Protein AF-A0A920T597-F1 (afdb_monomer_lite)

Structure (mmCIF, N/CA/C/O backbone):
data_AF-A0A920T597-F1
#
_entry.id   AF-A0A920T597-F1
#
loop_
_atom_site.group_PDB
_atom_site.id
_atom_site.type_symbol
_atom_site.label_atom_id
_atom_site.label_alt_id
_atom_site.label_comp_id
_atom_site.label_asym_id
_atom_site.label_entity_id
_atom_site.label_seq_id
_atom_site.pdbx_PDB_ins_code
_atom_site.Cartn_x
_atom_site.Cartn_y
_atom_site.Cartn_z
_atom_site.occupancy
_atom_site.B_iso_or_equiv
_atom_site.auth_seq_id
_atom_site.auth_comp_id
_atom_site.auth_asym_id
_atom_site.auth_atom_id
_atom_site.pdbx_PDB_model_num
ATOM 1 N N . MET A 1 1 ? 10.133 -19.638 2.572 1.00 50.78 1 MET A N 1
ATOM 2 C CA . MET A 1 1 ? 10.657 -19.333 1.226 1.00 50.78 1 MET A CA 1
ATOM 3 C C . MET A 1 1 ? 11.903 -18.471 1.382 1.00 50.78 1 MET A C 1
ATOM 5 O O . MET A 1 1 ? 11.868 -17.536 2.169 1.00 50.78 1 MET A O 1
ATOM 9 N N . GLY A 1 2 ? 13.028 -18.824 0.757 1.00 53.16 2 GLY A N 1
ATOM 10 C CA . GLY A 1 2 ? 14.241 -17.998 0.784 1.00 53.16 2 GLY A CA 1
ATOM 11 C C . GLY A 1 2 ? 14.344 -17.198 -0.509 1.00 53.16 2 GLY A C 1
ATOM 12 O O . GLY A 1 2 ? 14.796 -17.751 -1.504 1.00 53.16 2 GLY A O 1
ATOM 13 N N . LEU A 1 3 ? 13.933 -15.925 -0.517 1.00 62.66 3 LEU A N 1
ATOM 14 C CA . LEU A 1 3 ? 14.010 -15.055 -1.706 1.00 62.66 3 LEU A CA 1
ATOM 15 C C . LEU A 1 3 ? 15.387 -14.369 -1.850 1.00 62.66 3 LEU A C 1
ATOM 17 O O . LEU A 1 3 ? 15.489 -13.231 -2.298 1.00 62.66 3 LEU A O 1
ATOM 21 N N . GLY A 1 4 ? 16.461 -15.060 -1.454 1.00 63.44 4 GLY A N 1
ATOM 22 C CA . GLY A 1 4 ? 17.844 -14.588 -1.580 1.00 63.44 4 GLY A CA 1
ATOM 23 C C . GLY A 1 4 ? 18.494 -14.092 -0.283 1.00 63.44 4 GLY A C 1
ATOM 24 O O . GLY A 1 4 ? 17.898 -14.110 0.794 1.00 63.44 4 GLY A O 1
ATOM 25 N N . LEU A 1 5 ? 19.754 -13.653 -0.408 1.00 62.16 5 LEU A N 1
ATOM 26 C CA . LEU A 1 5 ? 20.675 -13.352 0.704 1.00 62.16 5 LEU A CA 1
ATOM 27 C C . LEU A 1 5 ? 20.199 -12.222 1.634 1.00 62.16 5 LEU A C 1
ATOM 29 O O . LEU A 1 5 ? 20.577 -12.188 2.801 1.00 62.16 5 LEU A O 1
ATOM 33 N N . ALA A 1 6 ? 19.366 -11.311 1.126 1.00 58.62 6 ALA A N 1
ATOM 34 C CA . ALA A 1 6 ? 18.851 -10.162 1.873 1.00 58.62 6 ALA A CA 1
ATOM 35 C C . ALA A 1 6 ? 17.382 -10.312 2.310 1.00 58.62 6 ALA A C 1
ATOM 37 O O . ALA A 1 6 ? 16.900 -9.493 3.086 1.00 58.62 6 ALA A O 1
ATOM 38 N N . TYR A 1 7 ? 16.672 -11.347 1.847 1.00 55.19 7 TYR A N 1
ATOM 39 C CA . TYR A 1 7 ? 15.254 -11.531 2.174 1.00 55.19 7 TYR A CA 1
ATOM 40 C C . TYR A 1 7 ? 15.050 -11.996 3.623 1.00 55.19 7 TYR A C 1
ATOM 42 O O . TYR A 1 7 ? 14.133 -11.556 4.309 1.00 55.19 7 TYR A O 1
ATOM 50 N N . ARG A 1 8 ? 15.947 -12.864 4.105 1.00 56.84 8 ARG A N 1
ATOM 51 C CA . ARG A 1 8 ? 16.072 -13.278 5.509 1.00 56.84 8 ARG A CA 1
ATOM 52 C C . ARG A 1 8 ? 17.547 -13.552 5.791 1.00 56.84 8 ARG A C 1
ATOM 54 O O . ARG A 1 8 ? 17.981 -14.694 5.681 1.00 56.84 8 ARG A O 1
ATOM 61 N N . ASN A 1 9 ? 18.328 -12.508 6.076 1.00 59.41 9 ASN A N 1
ATOM 62 C CA . ASN A 1 9 ? 19.732 -12.686 6.451 1.00 59.41 9 ASN A CA 1
ATOM 63 C C . ASN A 1 9 ? 19.795 -13.366 7.838 1.00 59.41 9 ASN A C 1
ATOM 65 O O . ASN A 1 9 ? 19.377 -12.739 8.811 1.00 59.41 9 ASN A O 1
ATOM 69 N N . PRO A 1 10 ? 20.308 -14.605 7.963 1.00 60.78 10 PRO A N 1
ATOM 70 C CA . PRO A 1 10 ? 20.372 -15.312 9.244 1.00 60.78 10 PRO A CA 1
ATOM 71 C C . PRO A 1 10 ? 21.262 -14.613 10.280 1.00 60.78 10 PRO A C 1
ATOM 73 O O . PRO A 1 10 ? 21.023 -14.745 11.476 1.00 60.78 10 PRO A O 1
ATOM 76 N N . GLU A 1 11 ? 22.261 -13.843 9.836 1.00 65.25 11 GLU A N 1
ATOM 77 C CA . GLU A 1 11 ? 23.126 -13.036 10.711 1.00 65.25 11 GLU A CA 1
ATOM 78 C C . GLU A 1 11 ? 22.380 -11.837 11.315 1.00 65.25 11 GLU A C 1
ATOM 80 O O . GLU A 1 11 ? 22.749 -11.344 12.376 1.00 65.25 11 GLU A O 1
ATOM 85 N N . HIS A 1 12 ? 21.310 -11.396 10.648 1.00 59.41 12 HIS A N 1
ATOM 86 C CA . HIS A 1 12 ? 20.357 -10.400 11.133 1.00 59.41 12 HIS A CA 1
ATOM 87 C C . HIS A 1 12 ? 19.022 -11.065 11.475 1.00 59.41 12 HIS A C 1
ATOM 89 O O . HIS A 1 12 ? 17.958 -10.486 11.235 1.00 59.41 12 HIS A O 1
ATOM 95 N N . ALA A 1 13 ? 19.050 -12.303 11.986 1.00 56.50 13 ALA A N 1
ATOM 96 C CA . ALA A 1 13 ? 17.836 -12.898 12.513 1.00 56.50 13 ALA A CA 1
ATOM 97 C C . ALA A 1 13 ? 17.250 -11.918 13.545 1.00 56.50 13 ALA A C 1
ATOM 99 O O . ALA A 1 13 ? 17.997 -11.410 14.385 1.00 56.50 13 ALA A O 1
ATOM 100 N N . PRO A 1 14 ? 15.945 -11.606 13.482 1.00 56.78 14 PRO A N 1
ATOM 101 C CA . PRO A 1 14 ? 15.300 -10.807 14.504 1.00 56.78 14 PRO A CA 1
ATOM 102 C C . PRO A 1 14 ? 15.209 -11.675 15.758 1.00 56.78 14 PRO A C 1
ATOM 104 O O . PRO A 1 14 ? 14.167 -12.226 16.094 1.00 56.78 14 PRO A O 1
ATOM 107 N N . PHE A 1 15 ? 16.325 -11.855 16.456 1.00 56.09 15 PHE A N 1
ATOM 108 C CA . PHE A 1 15 ? 16.280 -12.173 17.866 1.00 56.09 15 PHE A CA 1
ATOM 109 C C . PHE A 1 15 ? 15.797 -10.891 18.526 1.00 56.09 15 PHE A C 1
ATOM 111 O O . PHE A 1 15 ? 16.578 -10.003 18.854 1.00 56.09 15 PHE A O 1
ATOM 118 N N . THR A 1 16 ? 14.481 -10.770 18.664 1.00 56.78 16 THR A N 1
ATOM 119 C CA . THR A 1 16 ? 13.905 -9.899 19.675 1.00 56.78 16 THR A CA 1
ATOM 120 C C . THR A 1 16 ? 14.032 -10.672 20.987 1.00 56.78 16 THR A C 1
ATOM 122 O O . THR A 1 16 ? 13.241 -11.592 21.216 1.00 56.78 16 THR A O 1
ATOM 125 N N . PRO A 1 17 ? 15.034 -10.405 21.848 1.00 63.16 17 PRO A N 1
ATOM 126 C CA . PRO A 1 17 ? 14.963 -10.904 23.213 1.00 63.16 17 PRO A CA 1
ATOM 127 C C . PRO A 1 17 ? 13.621 -10.442 23.799 1.00 63.16 17 PRO A C 1
ATOM 129 O O . PRO A 1 17 ? 13.327 -9.250 23.793 1.00 63.16 17 PRO A O 1
ATOM 132 N N . GLY A 1 18 ? 12.782 -11.389 24.227 1.00 74.50 18 GLY A N 1
ATOM 133 C CA . GLY A 1 18 ? 11.436 -11.097 24.733 1.00 74.50 18 GLY A CA 1
ATOM 134 C C . GLY A 1 18 ? 10.261 -11.597 23.886 1.00 74.50 18 GLY A C 1
ATOM 135 O O . GLY A 1 18 ? 9.127 -11.264 24.215 1.00 74.50 18 GLY A O 1
ATOM 136 N N . PHE A 1 19 ? 10.476 -12.405 22.840 1.00 83.06 19 PHE A N 1
ATOM 137 C CA . PHE A 1 19 ? 9.360 -13.129 22.222 1.00 83.06 19 PHE A CA 1
ATOM 138 C C . PHE A 1 19 ? 8.751 -14.132 23.214 1.00 83.06 19 PHE A C 1
ATOM 140 O O . PHE A 1 19 ? 9.447 -14.998 23.746 1.00 83.06 19 PHE A O 1
ATOM 147 N N . VAL A 1 20 ? 7.446 -14.013 23.441 1.00 87.69 20 VAL A N 1
ATOM 148 C CA . VAL A 1 20 ? 6.636 -14.970 24.197 1.00 87.69 20 VAL A CA 1
ATOM 149 C C . VAL A 1 20 ? 5.534 -15.444 23.262 1.00 87.69 20 VAL A C 1
ATOM 151 O O . VAL A 1 20 ? 4.820 -14.618 22.692 1.00 87.69 20 VAL A O 1
ATOM 154 N N . GLU A 1 21 ? 5.408 -16.760 23.086 1.00 89.44 21 GLU A N 1
ATOM 155 C CA . GLU A 1 21 ? 4.391 -17.325 22.198 1.00 89.44 21 GLU A CA 1
ATOM 156 C C . GLU A 1 21 ? 2.973 -16.961 22.668 1.00 89.44 21 GLU A C 1
ATOM 158 O O . GLU A 1 21 ? 2.683 -17.011 23.871 1.00 89.44 21 GLU A O 1
ATOM 163 N N . PRO A 1 22 ? 2.062 -16.617 21.739 1.00 90.81 22 PRO A N 1
ATOM 164 C CA . PRO A 1 22 ? 0.669 -16.390 22.083 1.00 90.81 22 PRO A CA 1
ATOM 165 C C . PRO A 1 22 ? 0.037 -17.689 22.594 1.00 90.81 22 PRO A C 1
ATOM 167 O O . PRO A 1 22 ? 0.112 -18.737 21.959 1.00 90.81 22 PRO A O 1
ATOM 170 N N . ASN A 1 23 ? -0.655 -17.612 23.730 1.00 94.12 23 ASN A N 1
ATOM 171 C CA . ASN A 1 23 ? -1.401 -18.744 24.290 1.00 94.12 23 ASN A CA 1
ATOM 172 C C . ASN A 1 23 ? -2.707 -19.047 23.532 1.00 94.12 23 ASN A C 1
ATOM 174 O O . ASN A 1 23 ? -3.299 -20.112 23.714 1.00 94.12 23 ASN A O 1
ATOM 178 N N . LYS A 1 24 ? -3.171 -18.105 22.706 1.00 92.31 24 LYS A N 1
ATOM 179 C CA . LYS A 1 24 ? -4.367 -18.216 21.881 1.00 92.31 24 LYS A CA 1
ATOM 180 C C . LYS A 1 24 ? -4.136 -17.500 20.559 1.00 92.31 24 LYS A C 1
ATOM 182 O O . LYS A 1 24 ? -3.863 -16.304 20.536 1.00 92.31 24 LYS A O 1
ATOM 187 N N . THR A 1 25 ? -4.295 -18.239 19.473 1.00 94.69 25 THR A N 1
ATOM 188 C CA . THR A 1 25 ? -4.281 -17.724 18.104 1.00 94.69 25 THR A CA 1
ATOM 189 C C . THR A 1 25 ? -5.681 -17.823 17.504 1.00 94.69 25 THR A C 1
ATOM 191 O O . THR A 1 25 ? -6.548 -18.533 18.023 1.00 94.69 25 THR A O 1
ATOM 194 N N . PHE A 1 26 ? -5.928 -17.078 16.431 1.00 95.81 26 PHE A N 1
ATOM 195 C CA . PHE A 1 26 ? -7.187 -17.117 15.697 1.00 95.81 26 PHE A CA 1
ATOM 196 C C . PHE A 1 26 ? -6.947 -16.808 14.220 1.00 95.81 26 PHE A C 1
ATOM 198 O O . PHE A 1 26 ? -6.011 -16.093 13.876 1.00 95.81 26 PHE A O 1
ATOM 205 N N . THR A 1 27 ? -7.799 -17.358 13.360 1.00 95.19 27 THR A N 1
ATOM 206 C CA . THR A 1 27 ? -7.827 -17.083 11.912 1.00 95.19 27 THR A CA 1
ATOM 207 C C . THR A 1 27 ? -9.158 -16.485 11.464 1.00 95.19 27 THR A C 1
ATOM 209 O O . THR A 1 27 ? -9.280 -16.055 10.328 1.00 95.19 27 THR A O 1
ATOM 212 N N . GLU A 1 28 ? -10.143 -16.449 12.363 1.00 96.56 28 GLU A N 1
ATOM 213 C CA . GLU A 1 28 ? -11.488 -15.909 12.167 1.00 96.56 28 GLU A CA 1
ATOM 214 C C . GLU A 1 28 ? -11.756 -14.832 13.225 1.00 96.56 28 GLU A C 1
ATOM 216 O O . GLU A 1 28 ? -11.141 -14.893 14.297 1.00 96.56 28 GLU A O 1
ATOM 221 N N . PRO A 1 29 ? -12.672 -13.876 12.980 1.00 97.50 29 PRO A N 1
ATOM 222 C CA . PRO A 1 29 ? -13.007 -12.845 13.954 1.00 97.50 29 PRO A CA 1
ATOM 223 C C . PRO A 1 29 ? -13.310 -13.407 15.350 1.00 97.50 29 PRO A C 1
ATOM 225 O O . PRO A 1 29 ? -14.067 -14.365 15.520 1.00 97.50 29 PRO A O 1
ATOM 228 N N . LEU A 1 30 ? -12.707 -12.789 16.362 1.00 97.50 30 LEU A N 1
ATOM 229 C CA . LEU A 1 30 ? -12.720 -13.231 17.746 1.00 97.50 30 LEU A CA 1
ATOM 230 C C . LEU A 1 30 ? -13.204 -12.103 18.662 1.00 97.50 30 LEU A C 1
ATOM 232 O O . LEU A 1 30 ? -12.531 -11.088 18.828 1.00 97.50 30 LEU A O 1
ATOM 236 N N . ASN A 1 31 ? -14.331 -12.332 19.337 1.00 97.81 31 ASN A N 1
ATOM 237 C CA . ASN A 1 31 ? -14.853 -11.435 20.367 1.00 97.81 31 ASN A CA 1
ATOM 238 C C . ASN A 1 31 ? -14.476 -11.961 21.754 1.00 97.81 31 ASN A C 1
ATOM 240 O O . ASN A 1 31 ? -14.719 -13.128 22.073 1.00 97.81 31 ASN A O 1
ATOM 244 N N . VAL A 1 32 ? -13.881 -11.109 22.584 1.00 96.94 32 VAL A N 1
ATOM 245 C CA . VAL A 1 32 ? -13.436 -11.453 23.941 1.00 96.94 32 VAL A CA 1
ATOM 246 C C . VAL A 1 32 ? -13.680 -10.302 24.904 1.00 96.94 32 VAL A C 1
ATOM 248 O O . VAL A 1 32 ? -13.893 -9.163 24.498 1.00 96.94 32 VAL A O 1
ATOM 251 N N . GLN A 1 33 ? -13.592 -10.612 26.193 1.00 97.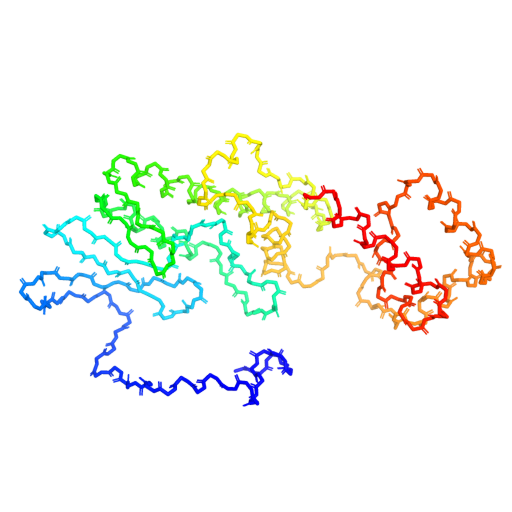38 33 GLN A N 1
ATOM 252 C CA . GLN A 1 33 ? -13.503 -9.609 27.239 1.00 97.38 33 GLN A CA 1
ATOM 253 C C . GLN A 1 33 ? -12.057 -9.527 27.735 1.00 97.38 33 GLN A C 1
ATOM 255 O O . GLN A 1 33 ? -11.485 -10.538 28.148 1.00 97.38 33 GLN A O 1
ATOM 260 N N . ILE A 1 34 ? -11.460 -8.337 27.696 1.00 95.00 34 ILE A N 1
ATOM 261 C CA . ILE A 1 34 ? -10.099 -8.085 28.187 1.00 95.00 34 ILE A CA 1
ATOM 262 C C . ILE A 1 34 ? -10.180 -6.969 29.219 1.00 95.00 34 ILE A C 1
ATOM 264 O O . ILE A 1 34 ? -10.638 -5.873 28.916 1.00 95.00 34 ILE A O 1
ATOM 268 N N . ALA A 1 35 ? -9.760 -7.258 30.454 1.00 95.00 35 ALA A N 1
ATOM 269 C CA . ALA A 1 35 ? -9.793 -6.301 31.565 1.00 95.00 35 ALA A CA 1
ATOM 270 C C . ALA A 1 35 ? -11.168 -5.614 31.768 1.00 95.00 35 ALA A C 1
ATOM 272 O O . ALA A 1 35 ? -11.237 -4.452 32.155 1.00 95.00 35 ALA A O 1
ATOM 273 N N . GLY A 1 36 ? -12.266 -6.335 31.503 1.00 96.69 36 GLY A N 1
ATOM 274 C CA . GLY A 1 36 ? -13.640 -5.830 31.628 1.00 96.69 36 GLY A CA 1
ATOM 275 C C . GLY A 1 36 ? -14.190 -5.112 30.390 1.00 96.69 36 GLY A C 1
ATOM 276 O O . GLY A 1 36 ? -15.385 -4.840 30.354 1.00 96.69 36 GLY A O 1
ATOM 277 N N . LEU A 1 37 ? -13.367 -4.863 29.368 1.00 97.50 37 LEU A N 1
ATOM 278 C CA . LEU A 1 37 ? -13.785 -4.254 28.104 1.00 97.50 37 LEU A CA 1
ATOM 279 C C . LEU A 1 37 ? -14.179 -5.320 27.086 1.00 97.50 37 LEU A C 1
ATOM 281 O O . LEU A 1 37 ? -13.502 -6.345 26.971 1.00 97.50 37 LEU A O 1
ATOM 285 N N . GLN A 1 38 ? -15.229 -5.052 26.313 1.00 98.19 38 GLN A N 1
ATOM 286 C CA . GLN A 1 38 ? -15.533 -5.826 25.114 1.00 98.19 38 GLN A CA 1
ATOM 287 C C . GLN A 1 38 ? -14.509 -5.493 24.026 1.00 98.19 38 GLN A C 1
ATOM 289 O O . GLN A 1 38 ? -14.259 -4.323 23.743 1.00 98.19 38 GLN A O 1
ATOM 294 N N . VAL A 1 39 ? -13.905 -6.521 23.428 1.00 98.50 39 VAL A N 1
ATOM 295 C CA . VAL A 1 39 ? -12.881 -6.373 22.388 1.00 98.50 39 VAL A CA 1
ATOM 296 C C . VAL A 1 39 ? -13.201 -7.296 21.223 1.00 98.50 39 VAL A C 1
ATOM 298 O O . VAL A 1 39 ? -13.333 -8.509 21.403 1.00 98.50 39 VAL A O 1
ATOM 301 N N . HIS A 1 40 ? -13.320 -6.728 20.025 1.00 98.44 40 HIS A N 1
ATOM 302 C CA . HIS A 1 40 ? -13.505 -7.474 18.783 1.00 98.44 40 HIS A CA 1
ATOM 303 C C . HIS A 1 40 ? -12.187 -7.458 18.009 1.00 98.44 40 HIS A C 1
ATOM 305 O O . HIS A 1 40 ? -11.687 -6.396 17.645 1.00 98.44 40 HIS A O 1
ATOM 311 N N . MET A 1 41 ? -11.605 -8.627 17.767 1.00 98.19 41 MET A N 1
ATOM 312 C CA . MET A 1 41 ? -10.369 -8.779 17.005 1.00 98.19 41 MET A CA 1
ATOM 313 C C . MET A 1 41 ? -10.674 -9.435 15.665 1.00 98.19 41 MET A C 1
ATOM 315 O O . MET A 1 41 ? -11.276 -10.503 15.633 1.00 98.19 41 MET A O 1
ATOM 319 N N . SER A 1 42 ? -10.269 -8.813 14.562 1.00 97.94 42 SER A N 1
ATOM 320 C CA . SER A 1 42 ? -10.505 -9.337 13.210 1.00 97.94 42 SER A CA 1
ATOM 321 C C . SER A 1 42 ? -9.190 -9.450 12.442 1.00 97.94 42 SER A C 1
ATOM 323 O O . SER A 1 42 ? -8.393 -8.513 12.518 1.00 97.94 42 SER A O 1
ATOM 325 N N . PRO A 1 43 ? -8.950 -10.549 11.700 1.00 97.12 43 PRO A N 1
ATOM 326 C CA . PRO A 1 43 ? -7.833 -10.625 10.765 1.00 97.12 43 PRO A CA 1
ATOM 327 C C . PRO A 1 43 ? -7.850 -9.436 9.800 1.00 97.12 43 PRO A C 1
ATOM 329 O O . PRO A 1 43 ? -8.887 -9.112 9.222 1.00 97.12 43 PRO A O 1
ATOM 332 N N . ALA A 1 44 ? -6.707 -8.779 9.649 1.00 95.94 44 ALA A N 1
ATOM 333 C CA . ALA A 1 44 ? -6.548 -7.587 8.829 1.00 95.94 44 ALA A CA 1
ATOM 334 C C . ALA A 1 44 ? -5.139 -7.559 8.212 1.00 95.94 44 ALA A C 1
ATOM 336 O O . ALA A 1 44 ? -4.293 -6.781 8.664 1.00 95.94 44 ALA A O 1
ATOM 337 N N . PRO A 1 45 ? -4.865 -8.413 7.206 1.00 92.56 45 PRO A N 1
ATOM 338 C CA . PRO A 1 45 ? -3.557 -8.463 6.562 1.00 92.56 45 PRO A CA 1
ATOM 339 C C . PRO A 1 45 ? -3.129 -7.086 6.039 1.00 92.56 45 PRO A C 1
ATOM 341 O O . PRO A 1 45 ? -3.898 -6.405 5.354 1.00 92.56 45 PRO A O 1
ATOM 344 N N . SER A 1 46 ? -1.902 -6.679 6.364 1.00 88.56 46 SER A N 1
ATOM 345 C CA . SER A 1 46 ? -1.350 -5.372 5.991 1.00 88.56 46 SER A CA 1
ATOM 346 C C . SER A 1 46 ? 0.116 -5.475 5.553 1.00 88.56 46 SER A C 1
ATOM 348 O O . SER A 1 46 ? 0.419 -6.034 4.493 1.00 88.56 46 SER A O 1
ATOM 350 N N . ASP A 1 47 ? 1.045 -4.955 6.359 1.00 83.06 47 ASP A N 1
ATOM 351 C CA . ASP A 1 47 ? 2.479 -5.128 6.186 1.00 83.06 47 ASP A CA 1
ATOM 352 C C . ASP A 1 47 ? 2.934 -6.584 6.487 1.00 83.06 47 ASP A C 1
ATOM 354 O O . ASP A 1 47 ? 4.008 -6.997 6.040 1.00 83.06 47 ASP A O 1
ATOM 358 N N . ALA A 1 48 ? 2.076 -7.360 7.158 1.00 85.56 48 ALA A N 1
ATOM 359 C CA . ALA A 1 48 ? 2.195 -8.785 7.441 1.00 85.56 48 ALA A CA 1
ATOM 360 C C . ALA A 1 48 ? 0.835 -9.500 7.302 1.00 85.56 48 ALA A C 1
ATOM 362 O O . ALA A 1 48 ? -0.223 -8.888 7.485 1.00 85.56 48 ALA A O 1
ATOM 363 N N . ASP A 1 49 ? 0.871 -10.803 7.007 1.00 88.06 49 ASP A N 1
ATOM 364 C CA . ASP A 1 49 ? -0.325 -11.628 6.766 1.00 88.06 49 ASP A CA 1
ATOM 365 C C . ASP A 1 49 ? -1.126 -11.929 8.045 1.00 88.06 49 ASP A C 1
ATOM 367 O O . ASP A 1 49 ? -2.307 -12.263 7.978 1.00 88.06 49 ASP A O 1
ATOM 371 N N . ASP A 1 50 ? -0.491 -11.801 9.210 1.00 90.88 50 ASP A N 1
ATOM 372 C CA . ASP A 1 50 ? -1.042 -12.073 10.540 1.00 90.88 50 ASP A CA 1
ATOM 373 C C . ASP A 1 50 ? -1.395 -10.797 11.327 1.00 90.88 50 ASP A C 1
ATOM 375 O O . ASP A 1 50 ? -1.650 -10.848 12.533 1.00 90.88 50 ASP A O 1
ATOM 379 N N . SER A 1 51 ? -1.455 -9.648 10.646 1.00 93.75 51 SER A N 1
ATOM 380 C CA . SER A 1 51 ? -1.959 -8.401 11.227 1.00 93.75 51 SER A CA 1
ATOM 381 C C . SER A 1 51 ? -3.455 -8.480 11.548 1.00 93.75 51 SER A C 1
ATOM 383 O O . SER A 1 51 ? -4.221 -9.204 10.907 1.00 93.75 51 SER A O 1
ATOM 385 N N . ILE A 1 52 ? -3.884 -7.713 12.556 1.00 96.88 52 ILE A N 1
ATOM 386 C CA . ILE A 1 52 ? -5.264 -7.698 13.055 1.00 96.88 52 ILE A CA 1
ATOM 387 C C . ILE A 1 52 ? -5.757 -6.269 13.310 1.00 96.88 52 ILE A C 1
ATOM 389 O O . ILE A 1 52 ? -4.983 -5.374 13.657 1.00 96.88 52 ILE A O 1
ATOM 393 N N . THR A 1 53 ? -7.067 -6.071 13.192 1.00 98.12 53 THR A N 1
ATOM 394 C CA . THR A 1 53 ? -7.783 -4.904 13.721 1.00 98.12 53 THR A CA 1
ATOM 395 C C . THR A 1 53 ? -8.327 -5.249 15.102 1.00 98.12 53 THR A C 1
ATOM 397 O O . THR A 1 53 ? -8.945 -6.301 15.271 1.00 98.12 53 THR A O 1
ATOM 400 N N . ILE A 1 54 ? -8.132 -4.362 16.080 1.00 98.38 54 ILE A N 1
ATOM 401 C CA . ILE A 1 54 ? -8.644 -4.506 17.448 1.00 98.38 54 ILE A CA 1
ATOM 402 C C . ILE A 1 54 ? -9.631 -3.371 17.718 1.00 98.38 54 ILE A C 1
ATOM 404 O O . ILE A 1 54 ? -9.254 -2.201 17.743 1.00 98.38 54 ILE A O 1
ATOM 408 N N . TRP A 1 55 ? -10.894 -3.716 17.929 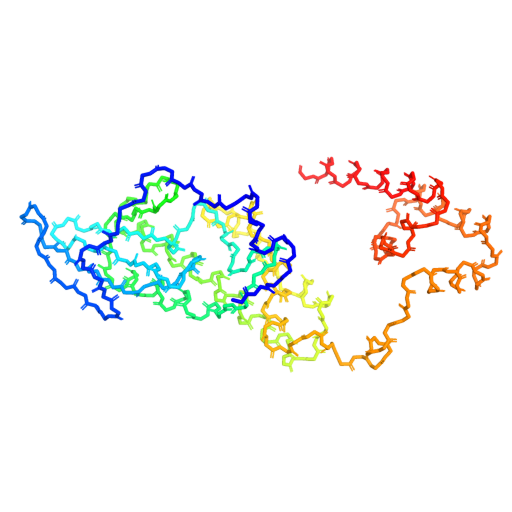1.00 98.69 55 TRP A N 1
ATOM 409 C CA . TRP A 1 55 ? -11.989 -2.772 18.110 1.00 98.69 55 TRP A CA 1
ATOM 410 C C . TRP A 1 55 ? -12.548 -2.819 19.531 1.00 98.69 55 TRP A C 1
ATOM 412 O O . TRP A 1 55 ? -12.905 -3.888 20.030 1.00 98.69 55 TRP A O 1
ATOM 422 N N . PHE A 1 56 ? -12.648 -1.648 20.158 1.00 98.56 56 PHE A N 1
ATOM 423 C CA . PHE A 1 56 ? -13.232 -1.437 21.480 1.00 98.56 56 PHE A CA 1
ATOM 424 C C . PHE A 1 56 ? -14.542 -0.646 21.323 1.00 98.56 56 PHE A C 1
ATOM 426 O O . PHE A 1 56 ? -14.508 0.587 21.375 1.00 98.56 56 PHE A O 1
ATOM 433 N N . PRO A 1 57 ? -15.695 -1.317 21.120 1.00 98.12 57 PRO A N 1
ATOM 434 C CA . PRO A 1 57 ? -16.966 -0.654 20.819 1.00 98.12 57 PRO A CA 1
ATOM 435 C C . PRO A 1 57 ? -17.393 0.348 21.892 1.00 98.12 57 PRO A C 1
ATOM 437 O O . PRO A 1 57 ? -17.800 1.455 21.556 1.00 98.12 57 PRO A O 1
ATOM 440 N N . ASP A 1 58 ? -17.233 0.000 23.172 1.00 97.50 58 ASP A N 1
ATOM 441 C CA . ASP A 1 58 ? -17.639 0.859 24.295 1.00 97.50 58 ASP A CA 1
ATOM 442 C C . ASP A 1 58 ? -16.814 2.155 24.390 1.00 97.50 58 ASP A C 1
ATOM 444 O O . ASP A 1 58 ? -17.229 3.108 25.046 1.00 97.50 58 ASP A O 1
ATOM 448 N N . LEU A 1 59 ? -15.637 2.184 23.757 1.00 97.69 59 LEU A N 1
ATOM 449 C CA . LEU A 1 59 ? -14.728 3.331 23.749 1.00 97.69 59 LEU A CA 1
ATOM 450 C C . LEU A 1 59 ? -14.718 4.074 22.408 1.00 97.69 59 LEU A C 1
ATOM 452 O O . LEU A 1 59 ? -14.101 5.130 22.319 1.00 97.69 59 LEU A O 1
ATOM 456 N N . GLY A 1 60 ? -15.311 3.508 21.354 1.00 98.12 60 GLY A N 1
ATOM 457 C CA . GLY A 1 60 ? -15.167 4.037 19.999 1.00 98.12 60 GLY A CA 1
ATOM 458 C C . GLY A 1 60 ? -13.725 3.986 19.464 1.00 98.12 60 GLY A C 1
ATOM 459 O O . GLY A 1 60 ? -13.374 4.782 18.593 1.00 98.12 60 GLY A O 1
ATOM 460 N N . VAL A 1 61 ? -12.871 3.091 19.986 1.00 98.50 61 VAL A N 1
ATOM 461 C CA . VAL A 1 61 ? -11.426 3.037 19.673 1.00 98.50 61 VAL A CA 1
ATOM 462 C C . VAL A 1 61 ? -11.090 1.854 18.766 1.00 98.50 61 VAL A C 1
ATOM 464 O O . VAL A 1 61 ? -11.344 0.701 19.116 1.00 98.50 61 VAL A O 1
ATOM 467 N N . CYS A 1 62 ? -10.422 2.128 17.645 1.00 98.50 62 CYS A N 1
ATOM 468 C CA . CYS A 1 62 ? -9.881 1.129 16.724 1.00 98.50 62 CYS A CA 1
ATOM 469 C C . CYS A 1 62 ? -8.345 1.152 16.721 1.00 98.50 62 CYS A C 1
ATOM 471 O O . CYS A 1 62 ? -7.742 2.142 16.310 1.00 98.50 62 CYS A O 1
ATOM 473 N N . VAL A 1 63 ? -7.699 0.050 17.109 1.00 98.25 63 VAL A N 1
ATOM 474 C CA . VAL A 1 63 ? -6.244 -0.146 16.996 1.00 98.25 63 VAL A CA 1
ATOM 475 C C . VAL A 1 63 ? -5.934 -0.978 15.750 1.00 98.25 63 VAL A C 1
ATOM 477 O O . VAL A 1 63 ? -6.587 -1.994 15.508 1.00 98.25 63 VAL A O 1
ATOM 480 N N . ASN A 1 64 ? -4.966 -0.552 14.934 1.00 96.56 64 ASN A N 1
ATOM 481 C CA . ASN A 1 64 ? -4.682 -1.192 13.646 1.00 96.56 64 ASN A CA 1
ATOM 482 C C . ASN A 1 64 ? -3.241 -0.967 13.148 1.00 96.56 64 ASN A C 1
ATOM 484 O O . ASN A 1 64 ? -2.528 -0.099 13.644 1.00 96.56 64 ASN A O 1
ATOM 488 N N . ASN A 1 65 ? -2.862 -1.716 12.110 1.00 94.06 65 ASN A N 1
ATOM 489 C CA . ASN A 1 65 ? -1.608 -1.556 11.360 1.00 94.06 65 ASN A CA 1
ATOM 490 C C . ASN A 1 65 ? -1.850 -1.309 9.850 1.00 94.06 65 ASN A C 1
ATOM 492 O O . ASN A 1 65 ? -1.001 -1.606 9.009 1.00 94.06 65 ASN A O 1
ATOM 496 N N . LEU A 1 66 ? -3.049 -0.837 9.492 1.00 93.88 66 LEU A N 1
ATOM 497 C CA . LEU A 1 66 ? -3.491 -0.585 8.114 1.00 93.88 66 LEU A CA 1
ATOM 498 C C . LEU A 1 66 ? -3.283 0.883 7.714 1.00 93.88 66 LEU A C 1
ATOM 500 O O . LEU A 1 66 ? -2.830 1.176 6.607 1.00 93.88 66 LEU A O 1
ATOM 504 N N . ILE A 1 67 ? -3.600 1.801 8.629 1.00 92.94 67 ILE A N 1
ATOM 505 C CA . ILE A 1 67 ? -3.503 3.250 8.445 1.00 92.94 67 ILE A CA 1
ATOM 506 C C . ILE A 1 67 ? -2.184 3.733 9.041 1.00 92.94 67 ILE A C 1
ATOM 508 O O . ILE A 1 67 ? -1.982 3.689 10.254 1.00 92.94 67 ILE A O 1
ATOM 512 N N . TRP A 1 68 ? -1.278 4.179 8.174 1.00 89.75 68 TRP A N 1
ATOM 513 C CA . TRP A 1 68 ? 0.060 4.630 8.550 1.00 89.75 68 TRP A CA 1
ATOM 514 C C . TRP A 1 68 ? 0.152 6.159 8.541 1.00 89.75 68 TRP A C 1
ATOM 516 O O . TRP A 1 68 ? -0.564 6.812 7.784 1.00 89.75 68 TRP A O 1
ATOM 526 N N . PRO A 1 69 ? 1.084 6.762 9.306 1.00 87.38 69 PRO A N 1
ATOM 527 C CA . PRO A 1 69 ? 1.257 8.216 9.376 1.00 87.38 69 PRO A CA 1
ATOM 528 C C . PRO A 1 69 ? 1.880 8.842 8.113 1.00 87.38 69 PRO A C 1
ATOM 530 O O . PRO A 1 69 ? 2.390 9.958 8.166 1.00 87.38 69 PRO A O 1
ATOM 533 N N . VAL A 1 70 ? 1.895 8.103 7.006 1.00 84.31 70 VAL A N 1
ATOM 534 C CA . VAL A 1 70 ? 2.472 8.412 5.694 1.00 84.31 70 VAL A CA 1
ATOM 535 C C . VAL A 1 70 ? 1.811 7.499 4.664 1.00 84.31 70 VAL A C 1
ATOM 537 O O . VAL A 1 70 ? 1.294 6.444 5.036 1.00 84.31 70 VAL A O 1
ATOM 540 N N . LEU A 1 71 ? 1.901 7.833 3.371 1.00 83.06 71 LEU A N 1
ATOM 541 C CA . LEU A 1 71 ? 1.476 6.900 2.329 1.00 83.06 71 LEU A CA 1
ATOM 542 C C . LEU A 1 71 ? 2.326 5.622 2.419 1.00 83.06 71 LEU A C 1
ATOM 544 O O . LEU A 1 71 ? 3.522 5.637 2.110 1.00 83.06 71 LEU A O 1
ATOM 548 N N . PHE A 1 72 ? 1.718 4.533 2.887 1.00 81.19 72 PHE A N 1
ATOM 549 C CA . PHE A 1 72 ? 2.389 3.253 3.081 1.00 81.19 72 PHE A CA 1
ATOM 550 C C . PHE A 1 72 ? 2.804 2.645 1.743 1.00 81.19 72 PHE A C 1
ATOM 552 O O . PHE A 1 72 ? 2.073 2.724 0.763 1.00 81.19 72 PHE A O 1
ATOM 559 N N . ASN A 1 73 ? 3.968 1.997 1.704 1.00 78.75 73 ASN A N 1
ATOM 560 C CA . ASN A 1 73 ? 4.327 1.145 0.581 1.00 78.75 73 ASN A CA 1
ATOM 561 C C . ASN A 1 73 ? 3.520 -0.147 0.682 1.00 78.75 73 ASN A C 1
ATOM 563 O O . ASN A 1 73 ? 3.924 -1.043 1.419 1.00 78.75 73 ASN A O 1
ATOM 567 N N . VAL A 1 74 ? 2.452 -0.289 -0.111 1.00 74.25 74 VAL A N 1
ATOM 568 C CA . VAL A 1 74 ? 1.723 -1.572 -0.207 1.00 74.25 74 VAL A CA 1
ATOM 569 C C . VAL A 1 74 ? 2.692 -2.731 -0.539 1.00 74.25 74 VAL A C 1
ATOM 571 O O . VAL A 1 74 ? 2.486 -3.861 -0.103 1.00 74.25 74 VAL A O 1
ATOM 574 N N . PHE A 1 75 ? 3.807 -2.409 -1.219 1.00 75.94 75 PHE A N 1
ATOM 575 C CA . PHE A 1 75 ? 4.976 -3.266 -1.455 1.00 75.94 75 PHE A CA 1
ATOM 576 C C . PHE A 1 75 ? 6.274 -2.556 -1.107 1.00 75.94 75 PHE A C 1
ATOM 578 O O . PHE A 1 75 ? 6.626 -1.561 -1.746 1.00 75.94 75 PHE A O 1
ATOM 585 N N . ALA A 1 76 ? 7.040 -3.090 -0.158 1.00 75.31 76 ALA A N 1
ATOM 586 C CA . ALA A 1 76 ? 8.333 -2.512 0.168 1.00 75.31 76 ALA A CA 1
ATOM 587 C C . ALA A 1 76 ? 9.340 -2.702 -0.984 1.00 75.31 76 ALA A C 1
ATOM 589 O O . ALA A 1 76 ? 9.593 -3.814 -1.450 1.00 75.31 76 ALA A O 1
ATOM 590 N N . ILE A 1 77 ? 10.007 -1.615 -1.387 1.00 78.44 77 ILE A N 1
ATOM 591 C CA . ILE A 1 77 ? 11.023 -1.615 -2.460 1.00 78.44 77 ILE A CA 1
ATOM 592 C C . ILE A 1 77 ? 12.239 -2.510 -2.179 1.00 78.44 77 ILE A C 1
ATOM 594 O O . ILE A 1 77 ? 13.010 -2.806 -3.088 1.00 78.44 77 ILE A O 1
ATOM 598 N N . ARG A 1 78 ? 12.415 -2.947 -0.926 1.00 78.12 78 ARG A N 1
ATOM 599 C CA . ARG A 1 78 ? 13.483 -3.869 -0.513 1.00 78.12 78 ARG A CA 1
ATOM 600 C C . ARG A 1 78 ? 13.331 -5.284 -1.088 1.00 78.12 78 ARG A C 1
ATOM 602 O O . ARG A 1 78 ? 14.268 -6.067 -0.976 1.00 78.12 78 ARG A O 1
ATOM 609 N N . GLY A 1 79 ? 12.188 -5.589 -1.704 1.00 75.12 79 GLY A N 1
ATOM 610 C CA . GLY A 1 79 ? 11.879 -6.891 -2.285 1.00 75.12 79 GLY A CA 1
ATOM 611 C C . GLY A 1 79 ? 11.155 -7.788 -1.287 1.00 75.12 79 GLY A C 1
ATOM 612 O O . GLY A 1 79 ? 11.731 -8.227 -0.294 1.00 75.12 79 GLY A O 1
ATOM 613 N N . GLU A 1 80 ? 9.886 -8.059 -1.571 1.00 76.25 80 GLU A N 1
ATOM 614 C CA . GLU A 1 80 ? 8.998 -8.913 -0.782 1.00 76.25 80 GLU A CA 1
ATOM 615 C C . GLU A 1 80 ? 8.076 -9.705 -1.715 1.00 76.25 80 GLU A C 1
ATOM 617 O O . GLU A 1 80 ? 8.082 -9.493 -2.931 1.00 76.25 80 GLU A O 1
ATOM 622 N N . GLU A 1 81 ? 7.302 -10.635 -1.157 1.00 81.38 81 GLU A N 1
ATOM 623 C CA . GLU A 1 81 ? 6.237 -11.285 -1.920 1.00 81.38 81 GLU A CA 1
ATOM 624 C C . GLU A 1 81 ? 5.190 -10.240 -2.340 1.00 81.38 81 GLU A C 1
ATOM 626 O O . GLU A 1 81 ? 4.924 -9.273 -1.620 1.00 81.38 81 GLU A O 1
ATOM 631 N N . TYR A 1 82 ? 4.622 -10.416 -3.536 1.00 85.38 82 TYR A N 1
ATOM 632 C CA . TYR A 1 82 ? 3.528 -9.564 -3.984 1.00 85.38 82 TYR A CA 1
ATOM 633 C C . TYR A 1 82 ? 2.309 -9.798 -3.091 1.00 85.38 82 TYR A C 1
ATOM 635 O O . TYR A 1 82 ? 1.913 -10.930 -2.833 1.00 85.38 82 TYR A O 1
ATOM 643 N N . ARG A 1 83 ? 1.691 -8.706 -2.672 1.00 86.31 83 ARG A N 1
ATOM 644 C CA . ARG A 1 83 ? 0.419 -8.650 -1.954 1.00 86.31 83 ARG A CA 1
ATOM 645 C C . ARG A 1 83 ? -0.565 -7.955 -2.873 1.00 86.31 83 ARG A C 1
ATOM 647 O O . ARG A 1 83 ? -0.206 -7.245 -3.803 1.00 86.31 83 ARG A O 1
ATOM 654 N N . ASP A 1 84 ? -1.836 -8.150 -2.637 1.00 90.50 84 ASP A N 1
ATOM 655 C CA . ASP A 1 84 ? -2.843 -7.486 -3.443 1.00 90.50 84 ASP A CA 1
ATOM 656 C C . ASP A 1 84 ? -3.324 -6.233 -2.699 1.00 90.50 84 ASP A C 1
ATOM 658 O O . ASP A 1 84 ? -3.849 -6.377 -1.592 1.00 90.50 84 ASP A O 1
ATOM 662 N N . PRO A 1 85 ? -3.197 -5.009 -3.257 1.00 92.38 85 PRO A N 1
ATOM 663 C CA . PRO A 1 85 ? -3.740 -3.806 -2.625 1.00 92.38 85 PRO A CA 1
ATOM 664 C C . PRO A 1 85 ? -5.226 -3.919 -2.276 1.00 92.38 85 PRO A C 1
ATOM 666 O O . PRO A 1 85 ? -5.681 -3.273 -1.338 1.00 92.38 85 PRO A O 1
ATOM 669 N N . ARG A 1 86 ? -5.987 -4.759 -2.990 1.00 93.62 86 ARG A N 1
ATOM 670 C CA . ARG A 1 86 ? -7.404 -5.012 -2.702 1.00 93.62 86 ARG A CA 1
ATOM 671 C C . ARG A 1 86 ? -7.633 -5.665 -1.340 1.00 93.62 86 ARG A C 1
ATOM 673 O O . ARG A 1 86 ? -8.676 -5.427 -0.741 1.00 93.62 86 ARG A O 1
ATOM 680 N N . ILE A 1 87 ? -6.673 -6.444 -0.835 1.00 93.38 87 ILE A N 1
ATOM 681 C CA . ILE A 1 87 ? -6.736 -7.021 0.518 1.00 93.38 87 ILE A CA 1
ATOM 682 C C . ILE A 1 87 ? -6.638 -5.901 1.557 1.00 93.38 87 ILE A C 1
ATOM 684 O O . ILE A 1 87 ? -7.460 -5.826 2.468 1.00 93.38 87 ILE A O 1
ATOM 688 N N . LEU A 1 88 ? -5.684 -4.985 1.367 1.00 93.06 88 LEU A N 1
ATOM 689 C CA . LEU A 1 88 ? -5.508 -3.821 2.233 1.00 93.06 88 LEU A CA 1
ATOM 690 C C . LEU A 1 88 ? -6.756 -2.924 2.213 1.00 93.06 88 LEU A C 1
ATOM 692 O O . LEU A 1 88 ? -7.233 -2.507 3.265 1.00 93.06 88 LEU A O 1
ATOM 696 N N . LEU A 1 89 ? -7.319 -2.680 1.024 1.00 95.81 89 LEU A N 1
ATOM 697 C CA . LEU A 1 89 ? -8.550 -1.904 0.848 1.00 95.81 89 LEU A CA 1
ATOM 698 C C . LEU A 1 89 ? -9.729 -2.510 1.613 1.00 95.81 89 LEU A C 1
ATOM 700 O O . LEU A 1 89 ? -10.421 -1.776 2.308 1.00 95.81 89 LEU A O 1
ATOM 704 N N . ALA A 1 90 ? -9.915 -3.832 1.562 1.00 96.56 90 ALA A N 1
ATOM 705 C CA . ALA A 1 90 ? -10.965 -4.501 2.329 1.00 96.56 90 ALA A CA 1
ATOM 706 C C . ALA A 1 90 ? -10.783 -4.323 3.849 1.00 96.56 90 ALA A C 1
ATOM 708 O O . ALA A 1 90 ? -11.757 -4.105 4.568 1.00 96.56 90 ALA A O 1
ATOM 709 N N . GLY A 1 91 ? -9.540 -4.367 4.339 1.00 96.25 91 GLY A N 1
ATOM 710 C CA . GLY A 1 91 ? -9.228 -4.082 5.742 1.00 96.25 91 GLY A CA 1
ATOM 711 C C . GLY A 1 91 ? -9.532 -2.634 6.140 1.00 96.25 91 GLY A C 1
ATOM 712 O O . GLY A 1 91 ? -10.060 -2.384 7.224 1.00 96.25 91 GLY A O 1
ATOM 713 N N . ILE A 1 92 ? -9.242 -1.672 5.261 1.00 97.00 92 ILE A N 1
ATOM 714 C CA . ILE A 1 92 ? -9.541 -0.254 5.500 1.00 97.00 92 ILE A CA 1
ATOM 715 C C . ILE A 1 92 ? -11.056 0.005 5.462 1.00 97.00 92 ILE A C 1
ATOM 717 O O . ILE A 1 92 ? -11.580 0.687 6.343 1.00 97.00 92 ILE A O 1
ATOM 721 N N . ASP A 1 93 ? -11.767 -0.587 4.499 1.00 98.44 93 ASP A N 1
ATOM 722 C CA . ASP A 1 93 ? -13.230 -0.526 4.401 1.00 98.44 93 ASP A CA 1
ATOM 723 C C . ASP A 1 93 ? -13.887 -1.135 5.659 1.00 98.44 93 ASP A C 1
ATOM 725 O O . ASP A 1 93 ? -14.874 -0.604 6.173 1.00 98.44 93 ASP A O 1
ATOM 729 N N . HIS A 1 94 ? -13.298 -2.196 6.227 1.00 98.31 94 HIS A N 1
ATOM 730 C CA . HIS A 1 94 ? -13.723 -2.741 7.516 1.00 98.31 94 HIS A CA 1
ATOM 731 C C . HIS A 1 94 ? -13.544 -1.731 8.661 1.00 98.31 94 HIS A C 1
ATOM 733 O O . HIS A 1 94 ? -14.492 -1.534 9.418 1.00 98.31 94 HIS A O 1
ATOM 739 N N . ILE A 1 95 ? -12.404 -1.035 8.767 1.00 98.31 95 ILE A N 1
ATOM 740 C CA . ILE A 1 95 ? -12.217 0.025 9.780 1.00 98.31 95 ILE A CA 1
ATOM 741 C C . ILE A 1 95 ? -13.273 1.129 9.627 1.00 98.31 95 ILE A C 1
ATOM 743 O O . ILE A 1 95 ? -13.866 1.531 10.626 1.00 98.31 95 ILE A O 1
ATOM 747 N N . LEU A 1 96 ? -13.548 1.591 8.402 1.00 98.25 96 LEU A N 1
ATOM 748 C CA . LEU A 1 96 ? -14.590 2.597 8.145 1.00 98.25 96 LEU A CA 1
ATOM 749 C C . LEU A 1 96 ? -15.969 2.127 8.621 1.00 98.25 96 LEU A C 1
ATOM 751 O O . LEU A 1 96 ? -16.703 2.900 9.235 1.00 98.25 96 LEU A O 1
ATOM 755 N N . SER A 1 97 ? -16.298 0.849 8.404 1.00 98.38 97 SER A N 1
ATOM 756 C CA . SER A 1 97 ? -17.582 0.269 8.822 1.00 98.38 97 SER A CA 1
ATOM 757 C C . SER A 1 97 ? -17.801 0.248 10.341 1.00 98.38 97 SER A C 1
ATOM 759 O O . SER A 1 97 ? -18.942 0.151 10.788 1.00 98.38 97 SER A O 1
ATOM 761 N N . LEU A 1 98 ? -16.728 0.360 11.133 1.00 98.12 98 LEU A N 1
ATOM 762 C CA . LEU A 1 98 ? -16.796 0.455 12.594 1.00 98.12 98 LEU A CA 1
ATOM 763 C C . LEU A 1 98 ? -17.132 1.870 13.083 1.00 98.12 98 LEU A C 1
ATOM 765 O O . LEU A 1 98 ? -17.467 2.030 14.255 1.00 98.12 98 LEU A O 1
ATOM 769 N N . SER A 1 99 ? -17.024 2.878 12.209 1.00 97.81 99 SER A N 1
ATOM 770 C CA . SER A 1 99 ? -17.209 4.301 12.529 1.00 97.81 99 SER A CA 1
ATOM 771 C C . SER A 1 99 ? -16.442 4.740 13.794 1.00 97.81 99 SER A C 1
ATOM 773 O O . SER A 1 99 ? -17.054 5.219 14.751 1.00 97.81 99 SER A O 1
ATOM 775 N N . PRO A 1 100 ? -15.106 4.549 13.841 1.00 98.00 100 PRO A N 1
ATOM 776 C CA . PRO A 1 100 ? -14.311 4.833 15.031 1.00 98.00 100 PRO A CA 1
ATOM 777 C C . PRO A 1 100 ? -14.283 6.330 15.362 1.00 98.00 100 PRO A C 1
ATOM 779 O O . PRO A 1 100 ? -14.101 7.173 14.485 1.00 98.00 100 PRO A O 1
ATOM 782 N N . GLU A 1 101 ? -14.376 6.656 16.651 1.00 98.19 101 GLU A N 1
ATOM 783 C CA . GLU A 1 101 ? -14.099 8.006 17.153 1.00 98.19 101 GLU A CA 1
ATOM 784 C C . GLU A 1 101 ? -12.591 8.243 17.285 1.00 98.19 101 GLU A C 1
ATOM 786 O O . GLU A 1 101 ? -12.112 9.356 17.067 1.00 98.19 101 GLU A O 1
ATOM 791 N N . VAL A 1 102 ? -11.834 7.196 17.624 1.00 98.25 102 VAL A N 1
ATOM 792 C CA . VAL A 1 102 ? -10.377 7.244 17.752 1.00 98.25 102 VAL A CA 1
ATOM 793 C C . VAL A 1 102 ? -9.745 6.090 16.987 1.00 98.25 102 VAL A C 1
ATOM 795 O O . VAL A 1 102 ? -10.082 4.924 17.195 1.00 98.25 102 VAL A O 1
ATOM 798 N N . VAL A 1 103 ? -8.766 6.407 16.146 1.00 97.94 103 VAL A N 1
ATOM 799 C CA . VAL A 1 103 ? -7.976 5.432 15.391 1.00 97.94 103 VAL A CA 1
ATOM 800 C C . VAL A 1 103 ? -6.537 5.490 15.875 1.00 97.94 103 VAL A C 1
ATOM 802 O O . VAL A 1 103 ? -5.864 6.513 15.755 1.00 97.94 103 VAL A O 1
ATOM 805 N N . ILE A 1 104 ? -6.053 4.382 16.422 1.00 97.69 104 ILE A N 1
ATOM 806 C CA . ILE A 1 104 ? -4.687 4.235 16.915 1.00 97.69 104 ILE A CA 1
ATOM 807 C C . ILE A 1 104 ? -3.928 3.338 15.941 1.00 97.69 104 ILE A C 1
ATOM 809 O O . ILE A 1 104 ? -4.237 2.154 15.795 1.00 97.69 104 ILE A O 1
ATOM 813 N N . GLY A 1 105 ? -2.934 3.908 15.268 1.00 94.38 105 GLY A N 1
ATOM 814 C CA . GLY A 1 105 ? -1.960 3.136 14.509 1.00 94.38 105 GLY A CA 1
ATOM 815 C C . GLY A 1 105 ? -0.904 2.524 15.430 1.00 94.38 105 GLY A C 1
ATOM 816 O O . GLY A 1 105 ? -0.536 3.105 16.450 1.00 94.38 105 GLY A O 1
ATOM 817 N N . THR A 1 106 ? -0.347 1.385 15.035 1.00 93.06 106 THR A N 1
ATOM 818 C CA . THR A 1 106 ? 0.959 0.890 15.526 1.00 93.06 106 THR A CA 1
ATOM 819 C C . THR A 1 106 ? 2.095 1.889 15.269 1.00 93.06 106 THR A C 1
ATOM 821 O O . THR A 1 106 ? 3.139 1.840 15.922 1.00 93.06 106 THR A O 1
ATOM 824 N N . HIS A 1 107 ? 1.880 2.814 14.330 1.00 90.25 107 HIS A N 1
ATOM 825 C CA . HIS A 1 107 ? 2.796 3.872 13.946 1.00 90.25 107 HIS A CA 1
ATOM 826 C C . HIS A 1 107 ? 2.108 5.237 13.993 1.00 90.25 107 HIS A C 1
ATOM 828 O O . HIS A 1 107 ? 0.968 5.391 13.561 1.00 90.25 107 HIS A O 1
ATOM 834 N N . GLY A 1 108 ? 2.858 6.252 14.425 1.00 89.75 108 GLY A N 1
ATOM 835 C CA . GLY A 1 108 ? 2.417 7.644 14.382 1.00 89.75 108 GLY A CA 1
ATOM 836 C C . GLY A 1 108 ? 1.420 8.045 15.474 1.00 89.75 108 GLY A C 1
ATOM 837 O O . GLY A 1 108 ? 1.165 7.279 16.404 1.00 89.75 108 GLY A O 1
ATOM 838 N N . PRO A 1 109 ? 0.913 9.289 15.411 1.00 92.56 109 PRO A N 1
ATOM 839 C CA . PRO A 1 109 ? -0.070 9.793 16.363 1.00 92.56 109 PRO A CA 1
ATOM 840 C C . PRO A 1 109 ? -1.468 9.200 16.107 1.00 92.56 109 PRO A C 1
ATOM 842 O O . PRO A 1 109 ? -1.778 8.833 14.973 1.00 92.56 109 PRO A O 1
ATOM 845 N N . PRO A 1 110 ? -2.337 9.147 17.133 1.00 95.06 110 PRO A N 1
ATOM 846 C CA . PRO A 1 110 ? -3.728 8.755 16.947 1.00 95.06 110 PRO A CA 1
ATOM 847 C C . PRO A 1 110 ? -4.508 9.805 16.143 1.00 95.06 110 PRO A C 1
ATOM 849 O O . PRO A 1 110 ? -4.252 11.007 16.249 1.00 95.06 110 PRO A O 1
ATOM 852 N N . ILE A 1 111 ? -5.506 9.345 15.391 1.00 95.44 111 ILE A N 1
ATOM 853 C CA . ILE A 1 111 ? -6.519 10.182 14.738 1.00 95.44 111 ILE A CA 1
ATOM 854 C C . ILE A 1 111 ? -7.724 10.236 15.680 1.00 95.44 111 ILE A C 1
ATOM 856 O O . ILE A 1 111 ? -8.173 9.195 16.154 1.00 95.44 111 ILE A O 1
ATOM 860 N N . VAL A 1 112 ? -8.206 11.436 16.006 1.00 97.25 112 VAL A N 1
ATOM 861 C CA . VAL A 1 112 ? -9.227 11.652 17.045 1.00 97.25 112 VAL A CA 1
ATOM 862 C C . VAL A 1 112 ? -10.371 12.501 16.496 1.00 97.25 112 VAL A C 1
ATOM 864 O O . VAL A 1 112 ? -10.133 13.539 15.879 1.00 97.25 112 VAL A O 1
ATOM 867 N N . GLY A 1 113 ? -11.600 12.072 16.780 1.00 97.56 113 GLY A N 1
ATOM 868 C CA . GLY A 1 113 ? -12.854 12.660 16.320 1.00 97.56 113 GLY A CA 1
ATOM 869 C C . GLY A 1 113 ? -13.463 11.830 15.191 1.00 97.56 113 GLY A C 1
ATOM 870 O O . GLY A 1 113 ? -12.771 11.505 14.230 1.00 97.56 113 GLY A O 1
ATOM 871 N N . ALA A 1 114 ? -14.754 11.503 15.292 1.00 95.44 114 ALA A N 1
ATOM 872 C CA . ALA A 1 114 ? -15.433 10.616 14.342 1.00 95.44 114 ALA A CA 1
ATOM 873 C C . ALA A 1 114 ? -15.393 11.143 12.895 1.00 95.44 114 ALA A C 1
ATOM 875 O O . ALA A 1 114 ? -14.925 10.447 12.000 1.00 95.44 114 ALA A O 1
ATOM 876 N N . GLU A 1 115 ? -15.785 12.403 12.676 1.00 96.75 115 GLU A N 1
ATOM 877 C CA . GLU A 1 115 ? -15.762 13.030 11.344 1.00 96.75 115 GLU A CA 1
ATOM 878 C C . GLU A 1 115 ? -14.336 13.127 10.779 1.00 96.75 115 GLU A C 1
ATOM 880 O O . GLU A 1 115 ? -14.098 12.883 9.597 1.00 96.75 115 GLU A O 1
ATOM 885 N N . PHE A 1 116 ? -13.360 13.466 11.626 1.00 94.94 116 PHE A N 1
ATOM 886 C CA . PHE A 1 116 ? -11.967 13.554 11.196 1.00 94.94 116 PHE A CA 1
ATOM 887 C C . PHE A 1 116 ? -11.401 12.173 10.843 1.00 94.94 116 PHE A C 1
ATOM 889 O O . PHE A 1 116 ? -10.731 12.029 9.823 1.00 94.94 116 PHE A O 1
ATOM 896 N N . SER A 1 117 ? -11.726 11.152 11.638 1.00 95.94 117 SER A N 1
ATOM 897 C CA . SER A 1 117 ? -11.346 9.760 11.389 1.00 95.94 117 SER A CA 1
ATOM 898 C C . SER A 1 117 ? -11.945 9.243 10.085 1.00 95.94 117 SER A C 1
ATOM 900 O O . SER A 1 117 ? -11.210 8.719 9.252 1.00 95.94 117 SER A O 1
ATOM 902 N N . GLU A 1 118 ? -13.245 9.441 9.861 1.00 96.75 118 GLU A N 1
ATOM 903 C CA . GLU A 1 118 ? -13.920 9.040 8.623 1.00 96.75 118 GLU A CA 1
ATOM 904 C C . GLU A 1 118 ? -13.273 9.687 7.392 1.00 96.75 118 GLU A C 1
ATOM 906 O O . GLU A 1 118 ? -12.902 8.986 6.448 1.00 96.75 118 GLU A O 1
ATOM 911 N N . ASN A 1 119 ? -13.061 11.006 7.423 1.00 94.75 119 ASN A N 1
ATOM 912 C CA . ASN A 1 119 ? -12.457 11.743 6.315 1.00 94.75 119 ASN A CA 1
ATOM 913 C C . ASN A 1 119 ? -11.026 11.278 6.010 1.00 94.75 119 ASN A C 1
ATOM 915 O O . ASN A 1 119 ? -10.677 11.049 4.851 1.00 94.75 119 ASN A O 1
ATOM 919 N N . GLU A 1 120 ? -10.190 11.128 7.036 1.00 92.50 120 GLU A N 1
ATOM 920 C CA . GLU A 1 120 ? -8.784 10.772 6.858 1.00 92.50 120 GLU A CA 1
ATOM 921 C C . GLU A 1 120 ? -8.592 9.306 6.447 1.00 92.50 120 GLU A C 1
ATOM 923 O O . GLU A 1 120 ? -7.774 9.019 5.568 1.00 92.50 120 GLU A O 1
ATOM 928 N N . ILE A 1 121 ? -9.384 8.381 7.001 1.00 95.38 121 ILE A N 1
ATOM 929 C CA . ILE A 1 121 ? -9.367 6.978 6.573 1.00 95.38 121 ILE A CA 1
ATOM 930 C C . ILE A 1 121 ? -9.877 6.855 5.131 1.00 95.38 121 ILE A C 1
ATOM 932 O O . ILE A 1 121 ? -9.243 6.175 4.323 1.00 95.38 121 ILE A O 1
ATOM 936 N N . THR A 1 122 ? -10.968 7.545 4.779 1.00 95.38 122 THR A N 1
ATOM 937 C CA . THR A 1 122 ? -11.512 7.549 3.408 1.00 95.38 122 THR A CA 1
ATOM 938 C C . THR A 1 122 ? -10.486 8.088 2.416 1.00 95.38 122 THR A C 1
ATOM 940 O O . THR A 1 122 ? -10.200 7.455 1.402 1.00 95.38 122 THR A O 1
ATOM 943 N N . ARG A 1 123 ? -9.829 9.205 2.748 1.00 91.75 123 ARG A N 1
ATOM 944 C CA . ARG A 1 123 ? -8.755 9.779 1.927 1.00 91.75 123 ARG A CA 1
ATOM 945 C C . ARG A 1 123 ? -7.605 8.794 1.714 1.00 91.75 123 ARG A C 1
ATOM 947 O O . ARG A 1 123 ? -7.084 8.681 0.603 1.00 91.75 123 ARG A O 1
ATOM 954 N N . TYR A 1 124 ? -7.184 8.096 2.766 1.00 92.25 124 TYR A N 1
ATOM 955 C CA . TYR A 1 124 ? -6.114 7.103 2.690 1.00 92.25 124 TYR A CA 1
ATOM 956 C C . TYR A 1 124 ? -6.506 5.915 1.794 1.00 92.25 124 TYR A C 1
ATOM 958 O O . TYR A 1 124 ? -5.757 5.530 0.890 1.00 92.25 124 TYR A O 1
ATOM 966 N N . ARG A 1 125 ? -7.721 5.392 1.992 1.00 94.62 125 ARG A N 1
ATOM 967 C CA . ARG A 1 125 ? -8.343 4.320 1.204 1.00 94.62 125 ARG A CA 1
ATOM 968 C C . ARG A 1 125 ? -8.402 4.661 -0.282 1.00 94.62 125 ARG A C 1
ATOM 970 O O . ARG A 1 125 ? -7.946 3.882 -1.122 1.00 94.62 125 ARG A O 1
ATOM 977 N N . ASP A 1 126 ? -8.908 5.844 -0.608 1.00 93.69 126 ASP A N 1
ATOM 978 C CA . ASP A 1 126 ? -9.127 6.276 -1.988 1.00 93.69 126 ASP A CA 1
ATOM 979 C C . ASP A 1 126 ? -7.828 6.433 -2.776 1.00 93.69 126 ASP A C 1
ATOM 981 O O . ASP A 1 126 ? -7.814 6.232 -3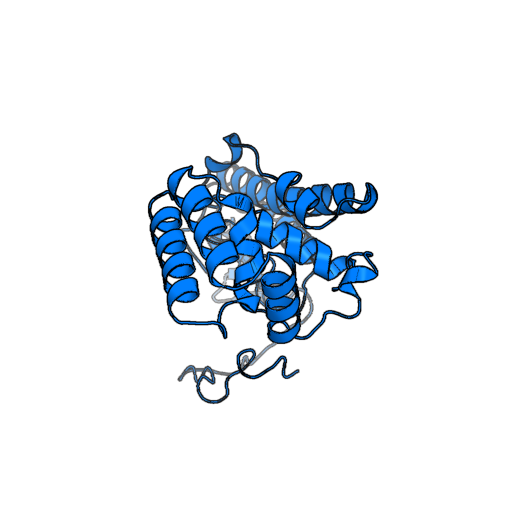.988 1.00 93.69 126 ASP A O 1
ATOM 985 N N . ARG A 1 127 ? -6.702 6.699 -2.111 1.00 90.88 127 ARG A N 1
ATOM 986 C CA . ARG A 1 127 ? -5.393 6.765 -2.780 1.00 90.88 127 ARG A CA 1
ATOM 987 C C . ARG A 1 127 ? -4.856 5.412 -3.165 1.00 90.88 127 ARG A C 1
ATOM 989 O O . ARG A 1 127 ? -4.354 5.246 -4.275 1.00 90.88 127 ARG A O 1
ATOM 996 N N . ILE A 1 128 ? -4.968 4.444 -2.264 1.00 92.56 128 ILE A N 1
ATOM 997 C CA . ILE A 1 128 ? -4.572 3.070 -2.565 1.00 92.56 128 ILE A CA 1
ATOM 998 C C . ILE A 1 128 ? -5.445 2.545 -3.712 1.00 92.56 128 ILE A C 1
ATOM 1000 O O . ILE A 1 128 ? -4.921 1.986 -4.679 1.00 92.56 128 ILE A O 1
ATOM 1004 N N . GLN A 1 129 ? -6.754 2.818 -3.663 1.00 95.44 129 GLN A N 1
ATOM 1005 C CA . GLN A 1 129 ? -7.683 2.496 -4.746 1.00 95.44 129 GLN A CA 1
ATOM 1006 C C . GLN A 1 129 ? -7.303 3.208 -6.047 1.00 95.44 129 GLN A C 1
ATOM 1008 O O . GLN A 1 129 ? -7.291 2.579 -7.102 1.00 95.44 129 GLN A O 1
ATOM 1013 N N . PHE A 1 130 ? -6.949 4.494 -5.992 1.00 94.50 130 PHE A N 1
ATOM 1014 C CA . PHE A 1 130 ? -6.528 5.259 -7.161 1.00 94.50 130 PHE A CA 1
ATOM 1015 C C . PHE A 1 130 ? -5.319 4.617 -7.843 1.00 94.50 130 PHE A C 1
ATOM 1017 O O . PHE A 1 130 ? -5.354 4.397 -9.055 1.00 94.50 130 PHE A O 1
ATOM 1024 N N . PHE A 1 131 ? -4.273 4.265 -7.088 1.00 94.25 131 PHE A N 1
ATOM 1025 C CA . PHE A 1 131 ? -3.101 3.604 -7.663 1.00 94.25 131 PHE A CA 1
ATOM 1026 C C . PHE A 1 131 ? -3.465 2.282 -8.328 1.00 94.25 131 PHE A C 1
ATOM 1028 O O . PHE A 1 131 ? -3.026 2.030 -9.451 1.00 94.25 131 PHE A O 1
ATOM 1035 N N . TRP A 1 132 ? -4.301 1.470 -7.683 1.00 95.88 132 TRP A N 1
ATOM 1036 C CA . TRP A 1 132 ? -4.813 0.236 -8.270 1.00 95.88 132 TRP A CA 1
ATOM 1037 C C . TRP A 1 132 ? -5.585 0.492 -9.572 1.00 95.88 132 TRP A C 1
ATOM 1039 O O . TRP A 1 132 ? -5.195 0.001 -10.634 1.00 95.88 132 TRP A O 1
ATOM 1049 N N . ASP A 1 133 ? -6.631 1.315 -9.524 1.00 97.50 133 ASP A N 1
ATOM 1050 C CA . ASP A 1 133 ? -7.542 1.541 -10.646 1.00 97.50 133 ASP A CA 1
ATOM 1051 C C . ASP A 1 133 ? -6.852 2.190 -11.843 1.00 97.50 133 ASP A C 1
ATOM 1053 O O . ASP A 1 133 ? -7.091 1.796 -12.989 1.00 97.50 133 ASP A O 1
ATOM 1057 N N . GLN A 1 134 ? -6.002 3.196 -11.614 1.00 97.38 134 GLN A N 1
ATOM 1058 C CA . GLN A 1 134 ? -5.293 3.864 -12.704 1.00 97.38 134 GLN A CA 1
ATOM 1059 C C . GLN A 1 134 ? -4.213 2.970 -13.307 1.00 97.38 134 GLN A C 1
ATOM 1061 O O . GLN A 1 134 ? -4.046 2.979 -14.529 1.00 97.38 134 GLN A O 1
ATOM 1066 N N . THR A 1 135 ? -3.530 2.160 -12.492 1.00 96.69 135 THR A N 1
ATOM 1067 C CA . THR A 1 135 ? -2.540 1.205 -13.006 1.00 96.69 135 THR A CA 1
ATOM 1068 C C . THR A 1 135 ? -3.221 0.143 -13.863 1.00 96.69 135 THR A C 1
ATOM 1070 O O . THR A 1 135 ? -2.829 -0.060 -15.011 1.00 96.69 135 THR A O 1
ATOM 1073 N N . VAL A 1 136 ? -4.305 -0.470 -13.373 1.00 97.25 136 VAL A N 1
ATOM 1074 C CA . VAL A 1 136 ? -5.092 -1.457 -14.137 1.00 97.25 136 VAL A CA 1
ATOM 1075 C C . VAL A 1 136 ? -5.645 -0.844 -15.425 1.00 97.25 136 VAL A C 1
ATOM 1077 O O . VAL A 1 136 ? -5.575 -1.449 -16.495 1.00 97.25 136 VAL A O 1
ATOM 1080 N N . ARG A 1 137 ? -6.149 0.391 -15.364 1.00 98.12 137 ARG A N 1
ATOM 1081 C CA . ARG A 1 137 ? -6.630 1.124 -16.541 1.00 98.12 137 ARG A CA 1
ATOM 1082 C C . ARG A 1 137 ? -5.529 1.366 -17.570 1.00 98.12 137 ARG A C 1
ATOM 1084 O O . ARG A 1 137 ? -5.789 1.204 -18.760 1.00 98.12 137 ARG A O 1
ATOM 1091 N N . GLY A 1 138 ? -4.333 1.766 -17.142 1.00 97.12 138 GLY A N 1
ATOM 1092 C CA . GLY A 1 138 ? -3.195 1.967 -18.038 1.00 97.12 138 GLY A CA 1
ATOM 1093 C C . GLY A 1 138 ? -2.713 0.654 -18.660 1.00 97.12 138 GLY A C 1
ATOM 1094 O O . GLY A 1 138 ? -2.508 0.593 -19.872 1.00 97.12 138 GLY A O 1
ATOM 1095 N N . ILE A 1 139 ? -2.668 -0.429 -17.876 1.00 95.56 139 ILE A N 1
ATOM 1096 C CA . ILE A 1 139 ? -2.388 -1.786 -18.369 1.00 95.56 139 ILE A CA 1
ATOM 1097 C C . ILE A 1 139 ? -3.388 -2.182 -19.461 1.00 95.56 139 ILE A C 1
ATOM 1099 O O . ILE A 1 139 ? -2.986 -2.630 -20.533 1.00 95.56 139 ILE A O 1
ATOM 1103 N N . ASN A 1 140 ? -4.685 -1.963 -19.232 1.00 96.69 140 ASN A N 1
ATOM 1104 C CA . ASN A 1 140 ? -5.732 -2.274 -20.210 1.00 96.69 140 ASN A CA 1
ATOM 1105 C C . ASN A 1 140 ? -5.642 -1.419 -21.486 1.00 96.69 140 ASN A C 1
ATOM 1107 O O . ASN A 1 140 ? -6.163 -1.815 -22.526 1.00 96.69 140 ASN A O 1
ATOM 1111 N N . LYS A 1 141 ? -4.965 -0.266 -21.432 1.00 96.75 141 LYS A N 1
ATOM 1112 C CA . LYS A 1 141 ? -4.636 0.565 -22.601 1.00 96.75 141 LYS A CA 1
ATOM 1113 C C . LYS A 1 141 ? -3.340 0.142 -23.304 1.00 96.75 141 LYS A C 1
ATOM 1115 O O . LYS A 1 141 ? -2.965 0.775 -24.286 1.00 96.75 141 LYS A O 1
ATOM 1120 N N . GLY A 1 142 ? -2.664 -0.901 -22.821 1.00 93.00 142 GLY A N 1
ATOM 1121 C CA . GLY A 1 142 ? -1.403 -1.389 -23.377 1.00 93.00 142 GLY A CA 1
ATOM 1122 C C . GLY A 1 142 ? -0.188 -0.540 -23.005 1.00 93.00 142 GLY A C 1
ATOM 1123 O O . GLY A 1 142 ? 0.821 -0.621 -23.699 1.00 93.00 142 GLY A O 1
ATOM 1124 N N . MET A 1 143 ? -0.279 0.276 -21.948 1.00 94.62 143 MET A N 1
ATOM 1125 C CA . MET A 1 143 ? 0.853 1.078 -21.485 1.00 94.62 143 MET A CA 1
ATOM 1126 C C . MET A 1 143 ? 1.951 0.188 -20.900 1.00 94.62 143 MET A C 1
ATOM 1128 O O . MET A 1 143 ? 1.667 -0.742 -20.137 1.00 94.62 143 MET A O 1
ATOM 1132 N N . ASP A 1 144 ? 3.203 0.497 -21.232 1.00 91.12 144 ASP A N 1
ATOM 1133 C CA . ASP A 1 144 ? 4.361 -0.090 -20.560 1.00 91.12 144 ASP A CA 1
ATOM 1134 C C . ASP A 1 144 ? 4.618 0.571 -19.192 1.00 91.12 144 ASP A C 1
ATOM 1136 O O . ASP A 1 144 ? 3.928 1.509 -18.785 1.00 91.12 144 ASP A O 1
ATOM 1140 N N . LEU A 1 145 ? 5.598 0.057 -18.444 1.00 90.38 145 LEU A N 1
ATOM 1141 C CA . LEU A 1 145 ? 5.895 0.552 -17.101 1.00 90.38 145 LEU A CA 1
ATOM 1142 C C . LEU A 1 145 ? 6.352 2.023 -17.092 1.00 90.38 145 LEU A C 1
ATOM 1144 O O . LEU A 1 145 ? 5.994 2.761 -16.178 1.00 90.38 145 LEU A O 1
ATOM 1148 N N . GLU A 1 146 ? 7.120 2.460 -18.090 1.00 89.62 146 GLU A N 1
ATOM 1149 C CA . GLU A 1 146 ? 7.610 3.844 -18.168 1.00 89.62 146 GLU A CA 1
ATOM 1150 C C . GLU A 1 146 ? 6.455 4.817 -18.428 1.00 89.62 146 GLU A C 1
ATOM 1152 O O . GLU A 1 146 ? 6.369 5.880 -17.816 1.00 89.62 146 GLU A O 1
ATOM 1157 N N . GLN A 1 147 ? 5.519 4.426 -19.290 1.00 93.56 147 GLN A N 1
ATOM 1158 C CA . GLN A 1 147 ? 4.299 5.183 -19.546 1.00 93.56 147 GLN A CA 1
ATOM 1159 C C . GLN A 1 147 ? 3.375 5.192 -18.326 1.00 93.56 147 GLN A C 1
ATOM 1161 O O . GLN A 1 147 ? 2.804 6.230 -17.995 1.00 93.56 147 GLN A O 1
ATOM 1166 N N . LEU A 1 148 ? 3.236 4.056 -17.639 1.00 94.88 148 LEU A N 1
ATOM 1167 C CA . LEU A 1 148 ? 2.392 3.923 -16.454 1.00 94.88 148 LEU A CA 1
ATOM 1168 C C . LEU A 1 148 ? 2.852 4.827 -15.311 1.00 94.88 148 LEU A C 1
ATOM 1170 O O . LEU A 1 148 ? 2.017 5.498 -14.708 1.00 94.88 148 LEU A O 1
ATOM 1174 N N . THR A 1 149 ? 4.154 4.879 -15.020 1.00 92.38 149 THR A N 1
ATOM 1175 C CA . THR A 1 149 ? 4.678 5.723 -13.933 1.00 92.38 149 THR A CA 1
ATOM 1176 C C . THR A 1 149 ? 4.496 7.211 -14.218 1.00 92.38 149 THR A C 1
ATOM 1178 O O . THR A 1 149 ? 4.297 7.982 -13.288 1.00 92.38 149 THR A O 1
ATOM 1181 N N . GLN A 1 150 ? 4.478 7.630 -15.485 1.00 92.44 150 GLN A N 1
ATOM 1182 C CA . GLN A 1 150 ? 4.131 9.007 -15.856 1.00 92.44 150 GLN A CA 1
ATOM 1183 C C . GLN A 1 150 ? 2.619 9.265 -15.847 1.00 92.44 150 GLN A C 1
ATOM 1185 O O . GLN A 1 150 ? 2.178 10.369 -15.533 1.00 92.44 150 GLN A O 1
ATOM 1190 N N . PHE A 1 151 ? 1.820 8.262 -16.214 1.00 94.81 151 PHE A N 1
ATOM 1191 C CA . PHE A 1 151 ? 0.365 8.364 -16.315 1.00 94.81 151 PHE A CA 1
ATOM 1192 C C . PHE A 1 151 ? -0.323 8.393 -14.944 1.00 94.81 151 PHE A C 1
ATOM 1194 O O . PHE A 1 151 ? -1.286 9.135 -14.750 1.00 94.81 151 PHE A O 1
ATOM 1201 N N . VAL A 1 152 ? 0.151 7.582 -14.000 1.00 94.69 152 VAL A N 1
ATOM 1202 C CA . VAL A 1 152 ? -0.454 7.430 -12.676 1.00 94.69 152 VAL A CA 1
ATOM 1203 C C . VAL A 1 152 ? 0.281 8.308 -11.672 1.00 94.69 152 VAL A C 1
ATOM 1205 O O . VAL A 1 152 ? 1.294 7.916 -11.101 1.00 94.69 152 VAL A O 1
ATOM 1208 N N . GLN A 1 153 ? -0.254 9.504 -11.451 1.00 91.25 153 GLN A N 1
ATOM 1209 C CA . GLN A 1 153 ? 0.289 10.488 -10.521 1.00 91.25 153 GLN A CA 1
ATOM 1210 C C . GLN A 1 153 ? -0.829 11.033 -9.636 1.00 91.25 153 GLN A C 1
ATOM 1212 O O . GLN A 1 153 ? -1.943 11.271 -10.113 1.00 91.25 153 GLN A O 1
ATOM 1217 N N . LEU A 1 154 ? -0.543 11.219 -8.346 1.00 86.75 154 LEU A N 1
ATOM 1218 C CA . LEU A 1 154 ? -1.491 11.861 -7.440 1.00 86.75 154 LEU A CA 1
ATOM 1219 C C . LEU A 1 154 ? -1.622 13.355 -7.792 1.00 86.75 154 LEU A C 1
ATOM 1221 O O . LEU A 1 154 ? -0.618 14.005 -8.096 1.00 86.75 154 LEU A O 1
ATOM 1225 N N . PRO A 1 155 ? -2.837 13.930 -7.756 1.00 81.12 155 PRO A N 1
ATOM 1226 C CA . PRO A 1 155 ? -3.012 15.367 -7.918 1.00 81.12 155 PRO A CA 1
ATOM 1227 C C . PRO A 1 155 ? -2.336 16.145 -6.780 1.00 81.12 155 PRO A C 1
ATOM 1229 O O . PRO A 1 155 ? -2.279 15.681 -5.648 1.00 81.12 155 PRO A O 1
ATOM 1232 N N . LYS A 1 156 ? -1.879 17.376 -7.049 1.00 75.56 156 LYS A N 1
ATOM 1233 C CA . LYS A 1 156 ? -1.195 18.216 -6.041 1.00 75.56 156 LYS A CA 1
ATOM 1234 C C . LYS A 1 156 ? -2.041 18.521 -4.799 1.00 75.56 156 LYS A C 1
ATOM 1236 O O . LYS A 1 156 ? -1.490 18.655 -3.714 1.00 75.56 156 LYS A O 1
ATOM 1241 N N . SER A 1 157 ? -3.364 18.615 -4.950 1.00 69.31 157 SER A N 1
ATOM 1242 C CA . SER A 1 157 ? -4.305 18.788 -3.830 1.00 69.31 157 SER A CA 1
ATOM 1243 C C . SER A 1 157 ? -4.252 17.632 -2.827 1.00 69.31 157 SER A C 1
ATOM 1245 O O . SER A 1 157 ? -4.700 17.758 -1.697 1.00 69.31 157 SER A O 1
ATOM 1247 N N . GLU A 1 158 ? -3.671 16.497 -3.212 1.00 63.38 158 GLU A N 1
ATOM 1248 C CA . GLU A 1 158 ? -3.532 15.329 -2.354 1.00 63.38 158 GLU A CA 1
ATOM 1249 C C . GLU A 1 158 ? -2.286 15.399 -1.442 1.00 63.38 158 GLU A C 1
ATOM 1251 O O . GLU A 1 158 ? -2.060 14.511 -0.631 1.00 63.38 158 GLU A O 1
ATOM 1256 N N . GLU A 1 159 ? -1.474 16.455 -1.454 1.00 66.19 159 GLU A N 1
ATOM 1257 C CA . GLU A 1 159 ? -0.353 16.594 -0.496 1.00 66.19 159 GLU A CA 1
ATOM 1258 C C . GLU A 1 159 ? -0.765 17.198 0.867 1.00 66.19 159 GLU A C 1
ATOM 1260 O O . GLU A 1 159 ? 0.064 17.375 1.771 1.00 66.19 159 GLU A O 1
ATOM 1265 N N . GLU A 1 160 ? -2.056 17.500 1.031 1.00 68.88 160 GLU A N 1
ATOM 1266 C CA . GLU A 1 160 ? -2.608 18.265 2.155 1.00 68.88 160 GLU A CA 1
ATOM 1267 C C . GLU A 1 160 ? -2.631 17.501 3.491 1.00 68.88 160 GLU A C 1
ATOM 1269 O O . GLU A 1 160 ? -2.473 18.126 4.540 1.00 68.88 160 GLU A O 1
ATOM 1274 N N . SER A 1 161 ? -2.736 16.164 3.483 1.00 76.94 161 SER A N 1
ATOM 1275 C CA . SER A 1 161 ? -2.694 15.342 4.708 1.00 76.94 161 SER A CA 1
ATOM 1276 C C . SER A 1 161 ? -1.346 14.645 4.903 1.00 76.94 161 SER A C 1
ATOM 1278 O O . SER A 1 161 ? -0.742 14.129 3.957 1.00 76.94 161 SER A O 1
ATOM 1280 N N . TYR A 1 162 ? -0.890 14.565 6.155 1.00 78.06 162 TYR A N 1
ATOM 1281 C CA . TYR A 1 162 ? 0.347 13.875 6.520 1.00 78.06 162 TYR A CA 1
ATOM 1282 C C . TYR A 1 162 ? 0.282 12.358 6.280 1.00 78.06 162 TYR A C 1
ATOM 1284 O O . TYR A 1 162 ? 1.291 11.796 5.864 1.00 78.06 162 TYR A O 1
ATOM 1292 N N . LEU A 1 163 ? -0.897 11.725 6.399 1.00 77.06 163 LEU A N 1
ATOM 1293 C CA . LEU A 1 163 ? -1.131 10.275 6.191 1.00 77.06 163 LEU A CA 1
ATOM 1294 C C . LEU A 1 163 ? -0.827 9.781 4.769 1.00 77.06 163 LEU A C 1
ATOM 1296 O O . LEU A 1 163 ? -1.003 8.630 4.403 1.00 77.06 163 LEU A O 1
ATOM 1300 N N . THR A 1 164 ? -0.473 10.708 3.908 1.00 76.00 164 THR A N 1
ATOM 1301 C CA . THR A 1 164 ? -0.991 10.751 2.557 1.00 76.00 164 THR A CA 1
ATOM 1302 C C . THR A 1 164 ? 0.091 11.317 1.633 1.00 76.00 164 THR A C 1
ATOM 1304 O O . THR A 1 164 ? 0.177 10.976 0.452 1.00 76.00 164 THR A O 1
ATOM 1307 N N . ARG A 1 165 ? 1.019 12.083 2.220 1.00 80.62 165 ARG A N 1
ATOM 1308 C CA . ARG A 1 165 ? 2.280 12.489 1.617 1.00 80.62 165 ARG A CA 1
ATOM 1309 C C . ARG A 1 165 ? 3.152 11.292 1.268 1.00 80.62 165 ARG A C 1
ATOM 1311 O O . ARG A 1 165 ? 3.277 10.322 2.018 1.00 80.62 165 ARG A O 1
ATOM 1318 N N . GLN A 1 166 ? 3.833 11.444 0.143 1.00 80.69 166 GLN A N 1
ATOM 1319 C CA . GLN A 1 166 ? 4.713 10.448 -0.449 1.00 80.69 166 GLN A CA 1
ATOM 1320 C C . GLN A 1 166 ? 6.119 10.480 0.182 1.00 80.69 166 GLN A C 1
ATOM 1322 O O . GLN A 1 166 ? 7.119 10.640 -0.507 1.00 80.69 166 GLN A O 1
ATOM 1327 N N . PHE A 1 167 ? 6.208 10.388 1.514 1.00 79.38 167 PHE A N 1
ATOM 1328 C CA . PHE A 1 167 ? 7.496 10.349 2.232 1.00 79.38 167 PHE A CA 1
ATOM 1329 C C . PHE A 1 167 ? 8.063 8.938 2.391 1.00 79.38 167 PHE A C 1
ATOM 1331 O O . PHE A 1 167 ? 9.255 8.775 2.642 1.00 79.38 167 PHE A O 1
ATOM 1338 N N . TYR A 1 168 ? 7.210 7.924 2.258 1.00 78.69 168 TYR A N 1
ATOM 1339 C CA . TYR A 1 168 ? 7.595 6.522 2.368 1.00 78.69 168 TYR A CA 1
ATOM 1340 C C . TYR A 1 168 ? 7.262 5.771 1.081 1.00 78.69 168 TYR A C 1
ATOM 1342 O O . TYR A 1 168 ? 8.158 5.253 0.412 1.00 78.69 168 TYR A O 1
ATOM 1350 N N . GLY A 1 169 ? 5.984 5.743 0.707 1.00 79.69 169 GLY A N 1
ATOM 1351 C CA . GLY A 1 169 ? 5.530 5.254 -0.584 1.00 79.69 169 GLY A CA 1
ATOM 1352 C C . GLY A 1 169 ? 5.511 6.339 -1.650 1.00 79.69 169 GLY A C 1
ATOM 1353 O O . GLY A 1 169 ? 5.086 7.458 -1.382 1.00 79.69 169 GLY A O 1
ATOM 1354 N N . LEU A 1 170 ? 5.954 5.985 -2.858 1.00 87.19 170 LEU A N 1
ATOM 1355 C CA . LEU A 1 170 ? 5.903 6.840 -4.048 1.00 87.19 170 LEU A CA 1
ATOM 1356 C C . LEU A 1 170 ? 4.961 6.232 -5.089 1.00 87.19 170 LEU A C 1
ATOM 1358 O O . LEU A 1 170 ? 4.830 5.005 -5.163 1.00 87.19 170 LEU A O 1
ATOM 1362 N N . ALA A 1 171 ? 4.334 7.070 -5.908 1.00 89.38 171 ALA A N 1
ATOM 1363 C CA . ALA A 1 171 ? 3.441 6.665 -6.986 1.00 89.38 171 ALA A CA 1
ATOM 1364 C C . ALA A 1 171 ? 4.119 5.654 -7.914 1.00 89.38 171 ALA A C 1
ATOM 1366 O O . ALA A 1 171 ? 3.577 4.584 -8.181 1.00 89.38 171 ALA A O 1
ATOM 1367 N N . GLU A 1 172 ? 5.355 5.934 -8.316 1.00 89.50 172 GLU A N 1
ATOM 1368 C CA . GLU A 1 172 ? 6.137 5.092 -9.215 1.00 89.50 172 GLU A CA 1
ATOM 1369 C C . GLU A 1 172 ? 6.386 3.704 -8.618 1.00 89.50 172 GLU A C 1
ATOM 1371 O O . GLU A 1 172 ? 6.342 2.700 -9.333 1.00 89.50 172 GLU A O 1
ATOM 1376 N N . HIS A 1 173 ? 6.602 3.633 -7.300 1.00 90.00 173 HIS A N 1
ATOM 1377 C CA . HIS A 1 173 ? 6.779 2.366 -6.597 1.00 90.00 173 HIS A CA 1
ATOM 1378 C C . HIS A 1 173 ? 5.474 1.566 -6.585 1.00 90.00 173 HIS A C 1
ATOM 1380 O O . HIS A 1 173 ? 5.486 0.389 -6.934 1.00 90.00 173 HIS A O 1
ATOM 1386 N N . HIS A 1 174 ? 4.344 2.196 -6.256 1.00 90.94 174 HIS A N 1
ATOM 1387 C CA . HIS A 1 174 ? 3.037 1.533 -6.266 1.00 90.94 174 HIS A CA 1
ATOM 1388 C C . HIS A 1 174 ? 2.694 0.984 -7.647 1.00 90.94 174 HIS A C 1
ATOM 1390 O O . HIS A 1 174 ? 2.352 -0.189 -7.787 1.00 90.94 174 HIS A O 1
ATOM 1396 N N . VAL A 1 175 ? 2.843 1.820 -8.671 1.00 93.06 175 VAL A N 1
ATOM 1397 C CA . VAL A 1 175 ? 2.543 1.482 -10.062 1.00 93.06 175 VAL A CA 1
ATOM 1398 C C . VAL A 1 175 ? 3.393 0.310 -10.534 1.00 93.06 175 VAL A C 1
ATOM 1400 O O . VAL A 1 175 ? 2.854 -0.661 -11.064 1.00 93.06 175 VAL A O 1
ATOM 1403 N N . GLY A 1 176 ? 4.710 0.364 -10.304 1.00 91.38 176 GLY A N 1
ATOM 1404 C CA . GLY A 1 176 ? 5.609 -0.715 -10.705 1.00 91.38 176 GLY A CA 1
ATOM 1405 C C . GLY A 1 176 ? 5.305 -2.031 -10.005 1.00 91.38 176 GLY A C 1
ATOM 1406 O O . GLY A 1 176 ? 5.363 -3.090 -10.623 1.00 91.38 176 GLY A O 1
ATOM 1407 N N . GLN A 1 177 ? 4.920 -1.978 -8.736 1.00 90.25 177 GLN A N 1
ATOM 1408 C CA . GLN A 1 177 ? 4.625 -3.178 -7.962 1.00 90.25 177 GLN A CA 1
ATOM 1409 C C . GLN A 1 177 ? 3.277 -3.795 -8.346 1.00 90.25 177 GLN A C 1
ATOM 1411 O O . GLN A 1 177 ? 3.189 -5.007 -8.522 1.00 90.25 177 GLN A O 1
ATOM 1416 N N . ILE A 1 178 ? 2.246 -2.976 -8.570 1.00 93.50 178 ILE A N 1
ATOM 1417 C CA . ILE A 1 178 ? 0.947 -3.444 -9.072 1.00 93.50 178 ILE A CA 1
ATOM 1418 C C . ILE A 1 178 ? 1.107 -4.055 -10.468 1.00 93.50 178 ILE A C 1
ATOM 1420 O O . ILE A 1 178 ? 0.600 -5.145 -10.726 1.00 93.50 178 ILE A O 1
ATOM 1424 N N . GLN A 1 179 ? 1.839 -3.391 -11.365 1.00 93.19 179 GLN A N 1
ATOM 1425 C CA . GLN A 1 179 ? 2.051 -3.887 -12.722 1.00 93.19 179 GLN A CA 1
ATOM 1426 C C . GLN A 1 179 ? 2.840 -5.203 -12.741 1.00 93.19 179 GLN A C 1
ATOM 1428 O O . GLN A 1 179 ? 2.394 -6.152 -13.391 1.00 93.19 179 GLN A O 1
ATOM 1433 N N . ASN A 1 180 ? 3.937 -5.300 -11.984 1.00 90.88 180 ASN A N 1
ATOM 1434 C CA . ASN A 1 180 ? 4.713 -6.536 -11.870 1.00 90.88 180 ASN A CA 1
ATOM 1435 C C . ASN A 1 180 ? 3.917 -7.662 -11.197 1.00 90.88 180 ASN A C 1
ATOM 1437 O O . ASN A 1 180 ? 3.999 -8.807 -11.633 1.00 90.88 180 ASN A O 1
ATOM 1441 N N . GLY A 1 181 ? 3.124 -7.359 -10.167 1.00 91.00 181 GLY A N 1
ATOM 1442 C CA . GLY A 1 181 ? 2.281 -8.352 -9.500 1.00 91.00 181 GLY A CA 1
ATOM 1443 C C . GLY A 1 181 ? 1.190 -8.926 -10.402 1.00 91.00 181 GLY A C 1
ATOM 1444 O O . GLY A 1 181 ? 0.904 -10.119 -10.344 1.00 91.00 181 GLY A O 1
ATOM 1445 N N . LEU A 1 182 ? 0.617 -8.099 -11.283 1.00 92.06 182 LEU A N 1
ATOM 1446 C CA . LEU A 1 182 ? -0.449 -8.515 -12.199 1.00 92.06 182 LEU A CA 1
ATOM 1447 C C . LEU A 1 182 ? 0.053 -9.160 -13.493 1.00 92.06 182 LEU A C 1
ATOM 1449 O O . LEU A 1 182 ? -0.622 -10.035 -14.035 1.00 92.06 182 LEU A O 1
ATOM 1453 N N . ARG A 1 183 ? 1.190 -8.708 -14.036 1.00 90.56 183 ARG A N 1
ATOM 1454 C CA . ARG A 1 183 ? 1.686 -9.149 -15.356 1.00 90.56 183 ARG A CA 1
ATOM 1455 C C . ARG A 1 183 ? 2.989 -9.942 -15.309 1.00 90.56 183 ARG A C 1
ATOM 1457 O O . ARG A 1 183 ? 3.385 -10.505 -16.328 1.00 90.56 183 ARG A O 1
ATOM 1464 N N . GLY A 1 184 ? 3.640 -10.015 -14.154 1.00 88.81 184 GLY A N 1
ATOM 1465 C CA . GLY A 1 184 ? 4.983 -10.563 -14.028 1.00 88.81 184 GLY A CA 1
ATOM 1466 C C . GLY A 1 184 ? 6.051 -9.637 -14.614 1.00 88.81 184 GLY A C 1
ATOM 1467 O O . GLY A 1 184 ? 5.807 -8.478 -14.936 1.00 88.81 184 GLY A O 1
ATOM 1468 N N . TRP A 1 185 ? 7.261 -10.176 -14.753 1.00 87.25 185 TRP A N 1
ATOM 1469 C CA . TRP A 1 185 ? 8.457 -9.427 -15.156 1.00 87.25 185 TRP A CA 1
ATOM 1470 C C . TRP A 1 185 ? 8.518 -9.081 -16.651 1.00 87.25 185 TRP A C 1
ATOM 1472 O O . TRP A 1 185 ? 9.261 -8.182 -17.043 1.00 87.25 185 TRP A O 1
ATOM 1482 N N . PHE A 1 186 ? 7.807 -9.824 -17.505 1.00 88.12 186 PHE A N 1
ATOM 1483 C CA . PHE A 1 186 ? 7.893 -9.652 -18.952 1.00 88.12 186 PHE A CA 1
ATOM 1484 C C . PHE A 1 186 ? 6.953 -8.538 -19.415 1.00 88.12 186 PHE A C 1
ATOM 1486 O O . PHE A 1 186 ? 5.731 -8.655 -19.334 1.00 88.12 186 PHE A O 1
ATOM 1493 N N . ASP A 1 187 ? 7.525 -7.464 -19.956 1.00 82.50 187 ASP A N 1
ATOM 1494 C CA . ASP A 1 187 ? 6.780 -6.274 -20.378 1.00 82.50 187 ASP A CA 1
ATOM 1495 C C . ASP A 1 187 ? 6.124 -6.402 -21.765 1.00 82.50 187 ASP A C 1
ATOM 1497 O O . ASP A 1 187 ? 5.433 -5.490 -22.211 1.00 82.50 187 ASP A O 1
ATOM 1501 N N . GLY A 1 188 ? 6.293 -7.543 -22.439 1.00 85.75 188 GLY A N 1
ATOM 1502 C CA . GLY A 1 188 ? 5.755 -7.790 -23.775 1.00 85.75 188 GLY A CA 1
ATOM 1503 C C . GLY A 1 188 ? 6.715 -7.443 -24.912 1.00 85.75 188 GLY A C 1
ATOM 1504 O O . GLY A 1 188 ? 6.412 -7.783 -26.054 1.00 85.75 188 GLY A O 1
ATOM 1505 N N . ASN A 1 189 ? 7.872 -6.825 -24.641 1.00 85.94 189 ASN A N 1
ATOM 1506 C CA . ASN A 1 189 ? 8.871 -6.515 -25.660 1.00 85.94 189 ASN A CA 1
ATOM 1507 C C . ASN A 1 189 ? 9.867 -7.682 -25.832 1.00 85.94 189 ASN A C 1
ATOM 1509 O O . ASN A 1 189 ? 10.721 -7.888 -24.964 1.00 85.94 189 ASN A O 1
ATOM 1513 N N . PRO A 1 190 ? 9.859 -8.414 -26.966 1.00 88.06 190 PRO A N 1
ATOM 1514 C CA . PRO A 1 190 ? 10.757 -9.552 -27.175 1.00 88.06 190 PRO A CA 1
ATOM 1515 C C . PRO A 1 190 ? 12.245 -9.187 -27.110 1.00 88.06 190 PRO A C 1
ATOM 1517 O O . PRO A 1 190 ? 13.061 -10.030 -26.746 1.00 88.06 190 PRO A O 1
ATOM 1520 N N . ALA A 1 191 ? 12.613 -7.931 -27.394 1.00 87.06 191 ALA A N 1
ATOM 1521 C CA . ALA A 1 191 ? 13.998 -7.465 -27.289 1.00 87.06 191 ALA A CA 1
ATOM 1522 C C . ALA A 1 191 ? 14.525 -7.465 -25.842 1.00 87.06 191 ALA A C 1
ATOM 1524 O O . ALA A 1 191 ? 15.735 -7.446 -25.629 1.00 87.06 191 ALA A O 1
ATOM 1525 N N . LYS A 1 192 ? 13.628 -7.487 -24.849 1.00 84.12 192 LYS A N 1
ATOM 1526 C CA . LYS A 1 192 ? 13.960 -7.570 -23.421 1.00 84.12 192 LYS A CA 1
ATOM 1527 C C . LYS A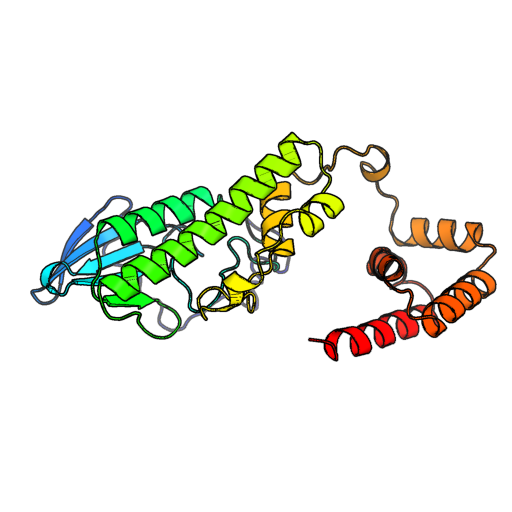 1 192 ? 13.806 -8.984 -22.853 1.00 84.12 192 LYS A C 1
ATOM 1529 O O . LYS A 1 192 ? 14.120 -9.192 -21.686 1.00 84.12 192 LYS A O 1
ATOM 1534 N N . LEU A 1 193 ? 13.343 -9.948 -23.654 1.00 88.19 193 LEU A N 1
ATOM 1535 C CA . LEU A 1 193 ? 13.072 -11.313 -23.196 1.00 88.19 193 LEU A CA 1
ATOM 1536 C C . LEU A 1 193 ? 14.358 -12.078 -22.848 1.00 88.19 193 LEU A C 1
ATOM 1538 O O . LEU A 1 193 ? 14.380 -12.848 -21.893 1.00 88.19 193 LEU A O 1
ATOM 1542 N N . PHE A 1 194 ? 15.430 -11.830 -23.603 1.00 88.00 194 PHE A N 1
ATOM 1543 C CA . PHE A 1 194 ? 16.747 -12.432 -23.399 1.00 88.00 194 PHE A CA 1
ATOM 1544 C C . PHE A 1 194 ? 17.799 -11.322 -23.301 1.00 88.00 194 PHE A C 1
ATOM 1546 O O . PHE A 1 194 ? 18.479 -11.035 -24.288 1.00 88.00 194 PHE A O 1
ATOM 1553 N N . PRO A 1 195 ? 17.889 -10.625 -22.154 1.00 82.88 195 PRO A N 1
ATOM 1554 C CA . PRO A 1 195 ? 18.838 -9.535 -22.013 1.00 82.88 195 PRO A CA 1
ATOM 1555 C C . PRO A 1 195 ? 20.273 -10.071 -22.066 1.00 82.88 195 PRO A C 1
ATOM 1557 O O . PRO A 1 195 ? 20.613 -11.037 -21.381 1.00 82.88 195 PRO A O 1
ATOM 1560 N N . ASP A 1 196 ? 21.119 -9.407 -22.856 1.00 83.44 196 ASP A N 1
ATOM 1561 C CA . ASP A 1 196 ? 22.571 -9.590 -22.803 1.00 83.44 196 ASP A CA 1
ATOM 1562 C C . ASP A 1 196 ? 23.086 -9.355 -21.373 1.00 83.44 196 ASP A C 1
ATOM 1564 O O . ASP A 1 196 ? 22.511 -8.568 -20.606 1.00 83.44 196 ASP A O 1
ATOM 1568 N N . ASN A 1 197 ? 24.231 -9.961 -21.040 1.00 87.00 197 ASN A N 1
ATOM 1569 C CA . ASN A 1 197 ? 24.973 -9.569 -19.846 1.00 87.00 197 ASN A CA 1
ATOM 1570 C C . ASN A 1 197 ? 25.193 -8.038 -19.873 1.00 87.00 197 ASN A C 1
ATOM 1572 O O . ASN A 1 197 ? 25.612 -7.506 -20.909 1.00 87.00 197 ASN A O 1
ATOM 1576 N N . PRO A 1 198 ? 24.919 -7.306 -18.772 1.00 84.31 198 PRO A N 1
ATOM 1577 C CA . PRO A 1 198 ? 25.060 -5.853 -18.743 1.00 84.31 198 PRO A CA 1
ATOM 1578 C C . PRO A 1 198 ? 26.424 -5.339 -19.222 1.00 84.31 198 PRO A C 1
ATOM 1580 O O . PRO A 1 198 ? 26.460 -4.291 -19.868 1.00 84.31 198 PRO A O 1
ATOM 1583 N N . SER A 1 199 ? 27.512 -6.068 -18.947 1.00 84.94 199 SER A N 1
ATOM 1584 C CA . SER A 1 199 ? 28.863 -5.715 -19.402 1.00 84.94 199 SER A CA 1
ATOM 1585 C C . SER A 1 199 ? 28.994 -5.835 -20.923 1.00 84.94 199 SER A C 1
ATOM 1587 O O . SER A 1 199 ? 29.372 -4.868 -21.580 1.00 84.94 199 SER A O 1
ATOM 1589 N N . ASP A 1 200 ? 28.587 -6.969 -21.500 1.00 87.19 200 ASP A N 1
ATOM 1590 C CA . ASP A 1 200 ? 28.660 -7.213 -22.949 1.00 87.19 200 ASP A CA 1
ATOM 1591 C C . ASP A 1 200 ? 27.815 -6.193 -23.721 1.00 87.19 200 ASP A C 1
ATOM 1593 O O . ASP A 1 200 ? 28.224 -5.659 -24.756 1.00 87.19 200 ASP A O 1
ATOM 1597 N N . ARG A 1 201 ? 26.628 -5.870 -23.191 1.00 84.69 201 ARG A N 1
ATOM 1598 C CA . ARG A 1 201 ? 25.761 -4.831 -23.753 1.00 84.69 201 ARG A CA 1
ATOM 1599 C C . ARG A 1 201 ? 26.444 -3.463 -23.737 1.00 84.69 201 ARG A C 1
ATOM 1601 O O . ARG A 1 201 ? 26.351 -2.733 -24.725 1.00 84.69 201 ARG A O 1
ATOM 1608 N N . ALA A 1 202 ? 27.113 -3.102 -22.639 1.00 84.81 202 ALA A N 1
ATOM 1609 C CA . ALA A 1 202 ? 27.830 -1.833 -22.527 1.00 84.81 202 ALA A CA 1
ATOM 1610 C C . ALA A 1 202 ? 28.981 -1.739 -23.535 1.00 84.81 202 ALA A C 1
ATOM 1612 O O . ALA A 1 202 ? 29.121 -0.714 -24.200 1.00 84.81 202 ALA A O 1
ATOM 1613 N N . GLU A 1 203 ? 29.764 -2.807 -23.696 1.00 86.56 203 GLU A N 1
ATOM 1614 C CA . GLU A 1 203 ? 30.870 -2.853 -24.658 1.00 86.56 203 GLU A CA 1
ATOM 1615 C C . GLU A 1 203 ? 30.382 -2.671 -26.098 1.00 86.56 203 GLU A C 1
ATOM 1617 O O . GLU A 1 203 ? 30.902 -1.817 -26.823 1.00 86.56 203 GLU A O 1
ATOM 1622 N N . LYS A 1 204 ? 29.326 -3.396 -26.496 1.00 88.38 204 LYS A N 1
ATOM 1623 C CA . LYS A 1 204 ? 28.700 -3.246 -27.820 1.00 88.38 204 LYS A CA 1
ATOM 1624 C C . LYS A 1 204 ? 28.218 -1.812 -28.058 1.00 88.38 204 LYS A C 1
ATOM 1626 O O . LYS A 1 204 ? 28.431 -1.271 -29.144 1.00 88.38 204 LYS A O 1
ATOM 1631 N N . LEU A 1 205 ? 27.598 -1.183 -27.052 1.00 88.38 205 LEU A N 1
ATOM 1632 C CA . LEU A 1 205 ? 27.139 0.207 -27.136 1.00 88.38 205 LEU A CA 1
ATOM 1633 C C . LEU A 1 205 ? 28.312 1.180 -27.309 1.00 88.38 205 LEU A C 1
ATOM 1635 O O . LEU A 1 205 ? 28.293 1.986 -28.236 1.00 88.38 205 LEU A O 1
ATOM 1639 N N . VAL A 1 206 ? 29.347 1.091 -26.470 1.00 89.44 206 VAL A N 1
ATOM 1640 C CA . VAL A 1 206 ? 30.531 1.967 -26.546 1.00 89.44 206 VAL A CA 1
ATOM 1641 C C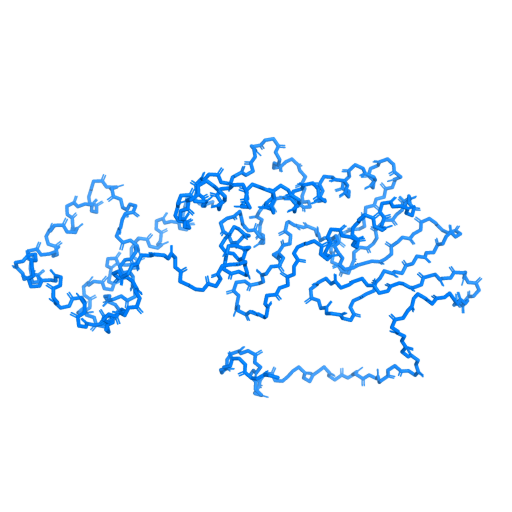 . VAL A 1 206 ? 31.239 1.821 -27.891 1.00 89.44 206 VAL A C 1
ATOM 1643 O O . VAL A 1 206 ? 31.592 2.821 -28.518 1.00 89.44 206 VAL A O 1
ATOM 1646 N N . HIS A 1 207 ? 31.407 0.589 -28.372 1.00 91.88 207 HIS A N 1
ATOM 1647 C CA . HIS A 1 207 ? 31.966 0.339 -29.696 1.00 91.88 207 HIS A CA 1
ATOM 1648 C C . HIS A 1 207 ? 31.091 0.963 -30.797 1.00 91.88 207 HIS A C 1
ATOM 1650 O O . HIS A 1 207 ? 31.603 1.674 -31.662 1.00 91.88 207 HIS A O 1
ATOM 1656 N N . GLY A 1 208 ? 29.766 0.786 -30.728 1.00 92.81 208 GLY A N 1
ATOM 1657 C CA . GLY A 1 208 ? 28.808 1.383 -31.665 1.00 92.81 208 GLY A CA 1
ATOM 1658 C C . GLY A 1 208 ? 28.811 2.918 -31.683 1.00 92.81 208 GLY A C 1
ATOM 1659 O O . GLY A 1 208 ? 28.614 3.518 -32.738 1.00 92.81 208 GLY A O 1
ATOM 1660 N N . PHE A 1 209 ? 29.104 3.568 -30.552 1.00 91.12 209 PHE A N 1
ATOM 1661 C CA . PHE A 1 209 ? 29.257 5.027 -30.454 1.00 91.12 209 PHE A CA 1
ATOM 1662 C C . PHE A 1 209 ? 30.641 5.548 -30.885 1.00 91.12 209 PHE A C 1
ATOM 1664 O O . PHE A 1 209 ? 30.881 6.758 -30.841 1.00 91.12 209 PHE A O 1
ATOM 1671 N N . GLY A 1 210 ? 31.529 4.672 -31.365 1.00 91.62 210 GLY A N 1
ATOM 1672 C CA . GLY A 1 210 ? 32.847 5.037 -31.886 1.00 91.62 210 GLY A CA 1
ATOM 1673 C C . GLY A 1 210 ? 33.946 5.063 -30.827 1.00 91.62 210 GLY A C 1
ATOM 1674 O O . GLY A 1 210 ? 34.877 5.858 -30.942 1.00 91.62 210 GLY A O 1
ATOM 1675 N N . GLY A 1 211 ? 33.831 4.214 -29.807 1.00 89.25 211 GLY A N 1
ATOM 1676 C CA . GLY A 1 211 ? 34.852 4.024 -28.784 1.00 89.25 211 GLY A CA 1
ATOM 1677 C C . GLY A 1 211 ? 34.627 4.848 -27.519 1.00 89.25 211 GLY A C 1
ATOM 1678 O O . GLY A 1 211 ? 33.692 5.651 -27.397 1.00 89.25 211 GLY A O 1
ATOM 1679 N N . VAL A 1 212 ? 35.499 4.609 -26.541 1.00 86.25 212 VAL A N 1
ATOM 1680 C CA . VAL A 1 212 ? 35.383 5.163 -25.188 1.00 86.25 212 VAL A CA 1
ATOM 1681 C C . VAL A 1 212 ? 35.495 6.687 -25.205 1.00 86.25 212 VAL A C 1
ATOM 1683 O O . VAL A 1 212 ? 34.624 7.344 -24.634 1.00 86.25 212 VAL A O 1
ATOM 1686 N N . GLU A 1 213 ? 36.496 7.264 -25.886 1.00 86.56 213 GLU A N 1
ATOM 1687 C CA . GLU A 1 213 ? 36.715 8.718 -25.853 1.00 86.56 213 GLU A CA 1
ATOM 1688 C C . GLU A 1 213 ? 35.532 9.479 -26.459 1.00 86.56 213 GLU A C 1
ATOM 1690 O O . GLU A 1 213 ? 35.065 10.478 -25.909 1.00 86.56 213 GLU A O 1
ATOM 1695 N N . ARG A 1 214 ? 34.993 8.980 -27.579 1.00 89.38 214 ARG A N 1
ATOM 1696 C CA . ARG A 1 214 ? 33.848 9.604 -28.248 1.00 89.38 214 ARG A CA 1
ATOM 1697 C C . ARG A 1 214 ? 32.586 9.530 -27.393 1.00 89.38 214 ARG A C 1
ATOM 1699 O O . ARG A 1 214 ? 31.870 10.525 -27.287 1.00 89.38 214 ARG A O 1
ATOM 1706 N N . THR A 1 215 ? 32.335 8.384 -26.765 1.00 86.25 215 THR A N 1
ATOM 1707 C CA . THR A 1 215 ? 31.183 8.196 -25.872 1.00 86.25 215 THR A CA 1
ATOM 1708 C C . THR A 1 215 ? 31.264 9.136 -24.664 1.00 86.25 215 THR A C 1
ATOM 1710 O O . THR A 1 215 ? 30.275 9.783 -24.318 1.00 86.25 215 THR A O 1
ATOM 1713 N N . GLN A 1 216 ? 32.452 9.284 -24.067 1.00 82.75 216 GLN A N 1
ATOM 1714 C CA . GLN A 1 216 ? 32.693 10.209 -22.954 1.00 82.75 216 GLN A CA 1
ATOM 1715 C C . GLN A 1 216 ? 32.464 11.670 -23.354 1.00 82.75 216 GLN A C 1
ATOM 1717 O O . GLN A 1 216 ? 31.705 12.369 -22.688 1.00 82.75 216 GLN A O 1
ATOM 1722 N N . ALA A 1 217 ? 33.030 12.114 -24.479 1.00 85.25 217 ALA A N 1
ATOM 1723 C CA . ALA A 1 217 ? 32.856 13.487 -24.953 1.00 85.25 217 ALA A CA 1
ATOM 1724 C C . ALA A 1 217 ? 31.383 13.831 -25.249 1.00 85.25 217 ALA A C 1
ATOM 1726 O O . ALA A 1 217 ? 30.945 14.963 -25.035 1.00 85.25 217 ALA A O 1
ATOM 1727 N N . ILE A 1 218 ? 30.596 12.865 -25.740 1.00 84.31 218 ILE A N 1
ATOM 1728 C CA . ILE A 1 218 ? 29.147 13.033 -25.927 1.00 84.31 218 ILE A CA 1
ATOM 1729 C C . ILE A 1 218 ? 28.452 13.181 -24.566 1.00 84.31 218 ILE A C 1
ATOM 1731 O O . ILE A 1 218 ? 27.671 14.118 -24.390 1.00 84.31 218 ILE A O 1
ATOM 1735 N N . ALA A 1 219 ? 28.761 12.315 -23.596 1.00 78.69 219 ALA A N 1
ATOM 1736 C CA . ALA A 1 219 ? 28.175 12.376 -22.257 1.00 78.69 219 ALA A CA 1
ATOM 1737 C C . ALA A 1 219 ? 28.471 13.712 -21.549 1.00 78.69 219 ALA A C 1
ATOM 1739 O O . ALA A 1 219 ? 27.559 14.337 -21.009 1.00 78.69 219 ALA A O 1
ATOM 1740 N N . GLU A 1 220 ? 29.711 14.203 -21.616 1.00 79.38 220 GLU A N 1
ATOM 1741 C CA . GLU A 1 220 ? 30.129 15.487 -21.029 1.00 79.38 220 GLU A CA 1
ATOM 1742 C C . GLU A 1 220 ? 29.391 16.695 -21.624 1.00 79.38 220 GLU A C 1
ATOM 1744 O O . GLU A 1 220 ? 29.042 17.638 -20.911 1.00 79.38 220 GLU A O 1
ATOM 1749 N N . ARG A 1 221 ? 29.075 16.669 -22.922 1.00 81.81 221 ARG A N 1
ATOM 1750 C CA . ARG A 1 221 ? 28.269 17.732 -23.544 1.00 81.81 221 ARG A CA 1
ATOM 1751 C C . ARG A 1 221 ? 26.826 17.729 -23.056 1.00 81.81 221 ARG A C 1
ATOM 1753 O O . ARG A 1 221 ? 26.233 18.798 -22.931 1.00 81.81 221 ARG A O 1
ATOM 1760 N N . HIS A 1 222 ? 26.246 16.556 -22.810 1.00 75.75 222 HIS A N 1
ATOM 1761 C CA . HIS A 1 222 ? 24.894 16.459 -22.253 1.00 75.75 222 HIS A CA 1
ATOM 1762 C C . HIS A 1 222 ? 24.852 16.868 -20.778 1.00 75.75 222 HIS A C 1
ATOM 1764 O O . HIS A 1 222 ? 23.902 17.551 -20.385 1.00 75.75 222 HIS A O 1
ATOM 1770 N N . LEU A 1 223 ? 25.916 16.553 -20.023 1.00 69.50 223 LEU A N 1
ATOM 1771 C CA . LEU A 1 223 ? 26.165 17.043 -18.662 1.00 69.50 223 LEU A CA 1
ATOM 1772 C C . LEU A 1 223 ? 26.094 18.567 -18.592 1.00 69.50 223 LEU A C 1
ATOM 1774 O O . LEU A 1 223 ? 25.279 19.121 -17.863 1.00 69.50 223 LEU A O 1
ATOM 1778 N N . GLN A 1 224 ? 26.887 19.247 -19.420 1.00 74.00 224 GLN A N 1
ATOM 1779 C CA . GLN A 1 224 ? 26.943 20.713 -19.450 1.00 74.00 224 GLN A CA 1
ATOM 1780 C C . GLN A 1 224 ? 25.616 21.369 -19.857 1.00 74.00 224 GLN A C 1
ATOM 1782 O O . GLN A 1 224 ? 25.382 22.531 -19.541 1.00 74.00 224 GLN A O 1
ATOM 1787 N N . LYS A 1 225 ? 24.746 20.642 -20.566 1.00 74.69 225 LYS A N 1
ATOM 1788 C CA . LYS A 1 225 ? 23.441 21.136 -21.029 1.00 74.69 225 LYS A CA 1
ATOM 1789 C C . LYS A 1 225 ? 22.288 20.830 -20.069 1.00 74.69 225 LYS A C 1
ATOM 1791 O O . LYS A 1 225 ? 21.164 21.214 -20.371 1.00 74.69 225 LYS A O 1
ATOM 1796 N N . GLY A 1 226 ? 22.525 20.110 -18.967 1.00 64.44 226 GLY A N 1
ATOM 1797 C CA . GLY A 1 226 ? 21.477 19.738 -18.005 1.00 64.44 226 GLY A CA 1
ATOM 1798 C C . GLY A 1 226 ? 20.408 18.784 -18.563 1.00 64.44 226 GLY A C 1
ATOM 1799 O O . GLY A 1 226 ? 19.309 18.697 -18.026 1.00 64.44 226 GLY A O 1
ATOM 1800 N N . THR A 1 227 ? 20.695 18.064 -19.654 1.00 59.22 227 THR A N 1
ATOM 1801 C CA . THR A 1 227 ? 19.722 17.179 -20.333 1.00 59.22 227 THR A CA 1
ATOM 1802 C C . THR A 1 227 ? 19.961 15.719 -19.950 1.00 59.22 227 THR A C 1
ATOM 1804 O O . THR A 1 227 ? 20.577 14.964 -20.698 1.00 59.22 227 THR A O 1
ATOM 1807 N N . PHE A 1 228 ? 19.523 15.322 -18.750 1.00 59.25 228 PHE A N 1
ATOM 1808 C CA . PHE A 1 228 ? 19.971 14.070 -18.117 1.00 59.25 228 PHE A CA 1
ATOM 1809 C C . PHE A 1 228 ? 18.991 12.896 -18.079 1.00 59.25 228 PHE A C 1
ATOM 1811 O O . PHE A 1 228 ? 19.412 11.784 -17.752 1.00 59.25 228 PHE A O 1
ATOM 1818 N N . GLY A 1 229 ? 17.718 13.103 -18.428 1.00 51.44 229 GLY A N 1
ATOM 1819 C CA . GLY A 1 229 ? 16.647 12.125 -18.179 1.00 51.44 229 GLY A CA 1
ATOM 1820 C C . GLY A 1 229 ? 16.910 10.696 -18.685 1.00 51.44 229 GLY A C 1
ATOM 1821 O O . GLY A 1 229 ? 16.411 9.748 -18.093 1.00 51.44 229 GLY A O 1
ATOM 1822 N N . GLY A 1 230 ? 17.741 10.509 -19.722 1.00 47.16 230 GLY A N 1
ATOM 1823 C CA . GLY A 1 230 ? 18.043 9.190 -20.301 1.00 47.16 230 GLY A CA 1
ATOM 1824 C C . GLY A 1 230 ? 19.298 8.470 -19.778 1.00 47.16 230 GLY A C 1
ATOM 1825 O O . GLY A 1 230 ? 19.390 7.251 -19.913 1.00 47.16 230 GLY A O 1
ATOM 1826 N N . LEU A 1 231 ? 20.269 9.166 -19.172 1.00 47.44 231 LEU A N 1
ATOM 1827 C CA . LEU A 1 231 ? 21.582 8.581 -18.819 1.00 47.44 231 LEU A CA 1
ATOM 1828 C C . LEU A 1 231 ? 21.537 7.687 -17.564 1.00 47.44 231 LEU A C 1
ATOM 1830 O O . LEU A 1 231 ? 22.360 6.785 -17.417 1.00 47.44 231 LEU A O 1
ATOM 1834 N N . LEU A 1 232 ? 20.539 7.873 -16.693 1.00 42.25 232 LEU A N 1
ATOM 1835 C CA . LEU A 1 232 ? 20.341 7.058 -15.486 1.00 42.25 232 LEU A CA 1
ATOM 1836 C C . LEU A 1 232 ? 19.881 5.624 -15.792 1.00 42.25 232 LEU A C 1
ATOM 1838 O O . LEU A 1 232 ? 20.172 4.718 -15.013 1.00 42.25 232 LEU A O 1
ATOM 1842 N N . SER A 1 233 ? 19.232 5.387 -16.935 1.00 43.16 233 SER A N 1
ATOM 1843 C CA . SER A 1 233 ? 18.790 4.045 -17.352 1.00 43.16 233 SER A CA 1
ATOM 1844 C C . SER A 1 233 ? 19.955 3.082 -17.642 1.00 43.16 233 SER A C 1
ATOM 1846 O O . SER A 1 233 ? 19.793 1.867 -17.559 1.00 43.16 233 SER A O 1
ATOM 1848 N N . TYR A 1 234 ? 21.162 3.606 -17.890 1.00 46.72 234 TYR A N 1
ATOM 1849 C CA . TYR A 1 234 ? 22.368 2.814 -18.157 1.00 46.72 234 TYR A CA 1
ATOM 1850 C C . TYR A 1 234 ? 23.254 2.579 -16.913 1.00 46.72 234 TYR A C 1
ATOM 1852 O O . TYR A 1 234 ? 24.349 2.020 -17.016 1.00 46.72 234 TYR A O 1
ATOM 1860 N N . ARG A 1 235 ? 22.777 2.976 -15.721 1.00 41.78 235 ARG A N 1
ATOM 1861 C CA . ARG A 1 235 ? 23.449 2.859 -14.408 1.00 41.78 235 ARG A CA 1
ATOM 1862 C C . ARG A 1 235 ? 24.105 1.503 -14.141 1.00 41.78 235 ARG A C 1
ATOM 1864 O O . ARG A 1 235 ? 25.236 1.458 -13.663 1.00 41.78 235 ARG A O 1
ATOM 1871 N N . ALA A 1 236 ? 23.385 0.414 -14.412 1.00 38.19 236 ALA A N 1
ATOM 1872 C CA . ALA A 1 236 ? 23.824 -0.939 -14.065 1.00 38.19 236 ALA A CA 1
ATOM 1873 C C . ALA A 1 236 ? 24.897 -1.479 -15.025 1.00 38.19 236 ALA A C 1
ATOM 1875 O O . ALA A 1 236 ? 25.746 -2.267 -14.620 1.00 38.19 236 ALA A O 1
ATOM 1876 N N . SER A 1 237 ? 24.897 -1.026 -16.280 1.00 42.47 237 SER A N 1
ATOM 1877 C CA . SER A 1 237 ? 25.797 -1.534 -17.320 1.00 42.47 237 SER A CA 1
ATOM 1878 C C . SER A 1 237 ? 27.193 -0.904 -17.248 1.00 42.47 237 SER A C 1
ATOM 1880 O O . SER A 1 237 ? 28.175 -1.543 -17.609 1.00 42.47 237 SER A O 1
ATOM 1882 N N . PHE A 1 238 ? 27.310 0.325 -16.727 1.00 40.53 238 PHE A N 1
ATOM 1883 C CA . PHE A 1 238 ? 28.585 1.054 -16.677 1.00 40.53 238 PHE A CA 1
ATOM 1884 C C . PHE A 1 238 ? 29.364 0.921 -15.361 1.00 40.53 238 PHE A C 1
ATOM 1886 O O . PHE A 1 238 ? 30.513 1.365 -15.288 1.00 40.53 238 PHE A O 1
ATOM 1893 N N . TRP A 1 239 ? 28.796 0.292 -14.325 1.00 38.94 239 TRP A N 1
ATOM 1894 C CA . TRP A 1 239 ? 29.464 0.149 -13.021 1.00 38.94 239 TRP A CA 1
ATOM 1895 C C . TRP A 1 239 ? 30.752 -0.693 -13.086 1.00 38.94 239 TRP A C 1
ATOM 1897 O O . TRP A 1 239 ? 31.655 -0.505 -12.268 1.00 38.94 239 TRP A O 1
ATOM 1907 N N . ASN A 1 240 ? 30.879 -1.564 -14.091 1.00 42.12 240 ASN A N 1
ATOM 1908 C CA . ASN A 1 240 ? 32.085 -2.362 -14.340 1.00 42.12 240 ASN A CA 1
ATOM 1909 C C . ASN A 1 240 ? 33.031 -1.766 -15.392 1.00 42.12 240 ASN A C 1
ATOM 1911 O O . ASN A 1 240 ? 34.113 -2.302 -15.606 1.00 42.12 240 ASN A O 1
ATOM 1915 N N . THR A 1 241 ? 32.677 -0.634 -16.000 1.00 47.44 241 THR A N 1
ATOM 1916 C CA . THR A 1 241 ? 33.568 0.097 -16.911 1.00 47.44 241 THR A CA 1
ATOM 1917 C C . THR A 1 241 ? 34.301 1.234 -16.190 1.00 47.44 241 THR A C 1
ATOM 1919 O O . THR A 1 241 ? 33.939 1.637 -15.084 1.00 47.44 241 THR A O 1
ATOM 1922 N N . THR A 1 242 ? 35.394 1.689 -16.802 1.00 47.12 242 THR A N 1
ATOM 1923 C CA . THR A 1 242 ? 36.466 2.560 -16.291 1.00 47.12 242 THR A CA 1
ATOM 1924 C C . THR A 1 242 ? 36.037 3.651 -15.294 1.00 47.12 242 THR A C 1
ATOM 1926 O O . THR A 1 242 ? 34.979 4.266 -15.412 1.00 47.12 242 THR A O 1
ATOM 1929 N N . THR A 1 243 ? 36.932 3.976 -14.353 1.00 48.78 243 THR A N 1
ATOM 1930 C CA . THR A 1 243 ? 36.794 4.920 -13.215 1.00 48.78 243 THR A CA 1
ATOM 1931 C C . THR A 1 243 ? 36.136 6.278 -13.528 1.00 48.78 243 THR A C 1
ATOM 1933 O O . THR A 1 243 ? 35.595 6.926 -12.633 1.00 48.78 243 THR A O 1
ATOM 1936 N N . VAL A 1 244 ? 36.151 6.719 -14.786 1.00 46.72 244 VAL A N 1
ATOM 1937 C CA . VAL A 1 244 ? 35.566 7.987 -15.249 1.00 46.72 244 VAL A CA 1
ATOM 1938 C C . VAL A 1 244 ? 34.033 7.927 -15.348 1.00 46.72 244 VAL A C 1
ATOM 1940 O O . VAL A 1 244 ? 33.366 8.858 -14.902 1.00 46.72 244 VAL A O 1
ATOM 1943 N N . LEU A 1 245 ? 33.450 6.817 -15.820 1.00 50.41 245 LEU A N 1
ATOM 1944 C CA . LEU A 1 245 ? 31.987 6.657 -15.897 1.00 50.41 245 LEU A CA 1
ATOM 1945 C C . LEU A 1 245 ? 31.354 6.612 -14.499 1.00 50.41 245 LEU A C 1
ATOM 1947 O O . LEU A 1 245 ? 30.285 7.177 -14.276 1.00 50.41 245 LEU A O 1
ATOM 1951 N N . LYS A 1 246 ? 32.078 6.059 -13.518 1.00 52.06 246 LYS A N 1
ATOM 1952 C CA . LYS A 1 246 ? 31.697 6.110 -12.098 1.00 52.06 246 LYS A CA 1
ATOM 1953 C C . LYS A 1 246 ? 31.607 7.544 -11.567 1.00 52.06 246 LYS A C 1
ATOM 1955 O O . LYS A 1 246 ? 30.675 7.851 -10.831 1.00 52.06 246 LYS A O 1
ATOM 1960 N N . LYS A 1 247 ? 32.527 8.441 -11.953 1.00 47.16 247 LYS A N 1
ATOM 1961 C CA . LYS A 1 247 ? 32.487 9.858 -11.535 1.00 47.16 247 LYS A CA 1
ATOM 1962 C C . LYS A 1 247 ? 31.285 10.602 -12.116 1.00 47.16 247 LYS A C 1
ATOM 1964 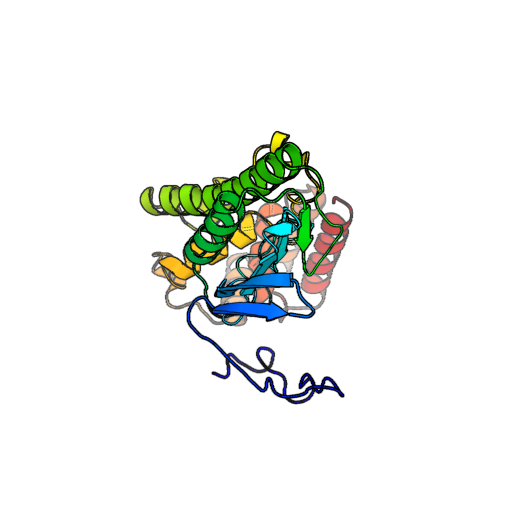O O . LYS A 1 247 ? 30.657 11.363 -11.387 1.00 47.16 247 LYS A O 1
ATOM 1969 N N . ILE A 1 248 ? 30.936 10.346 -13.378 1.00 51.38 248 ILE A N 1
ATOM 1970 C CA . ILE A 1 248 ? 29.748 10.932 -14.019 1.00 51.38 248 ILE A CA 1
ATOM 1971 C C . ILE A 1 248 ? 28.469 10.493 -13.287 1.00 51.38 248 ILE A C 1
ATOM 1973 O O . ILE A 1 248 ? 27.646 11.337 -12.947 1.00 51.38 248 ILE A O 1
ATOM 1977 N N . ILE A 1 249 ? 28.356 9.204 -12.946 1.00 52.81 249 ILE A N 1
ATOM 1978 C CA . ILE A 1 249 ? 27.213 8.640 -12.203 1.00 52.81 249 ILE A CA 1
ATOM 1979 C C . ILE A 1 249 ? 27.090 9.237 -10.787 1.00 52.81 249 ILE A C 1
ATOM 1981 O O . ILE A 1 249 ? 25.985 9.526 -10.323 1.00 52.81 249 ILE A O 1
ATOM 1985 N N . VAL A 1 250 ? 28.212 9.448 -10.090 1.00 51.03 250 VAL A N 1
ATOM 1986 C CA . VAL A 1 250 ? 28.226 10.024 -8.732 1.00 51.03 250 VAL A CA 1
ATOM 1987 C C . VAL A 1 250 ? 27.826 11.504 -8.728 1.00 51.03 250 VAL A C 1
ATOM 1989 O O . VAL A 1 250 ? 27.108 11.935 -7.826 1.00 51.03 250 VAL A O 1
ATOM 1992 N N . LEU A 1 251 ? 28.246 12.284 -9.730 1.00 46.66 251 LEU A N 1
ATOM 1993 C CA . LEU A 1 251 ? 27.900 13.708 -9.830 1.00 46.66 251 LEU A CA 1
ATOM 1994 C C . LEU A 1 251 ? 26.400 13.918 -10.083 1.00 46.66 251 LEU A C 1
ATOM 1996 O O . LEU A 1 251 ? 25.785 14.716 -9.380 1.00 46.66 251 LEU A O 1
ATOM 2000 N N . THR A 1 252 ? 25.781 13.110 -10.951 1.00 50.75 252 THR A N 1
ATOM 2001 C CA . THR A 1 252 ? 24.318 13.125 -11.154 1.00 50.75 252 THR A CA 1
ATOM 2002 C C . THR A 1 252 ? 23.508 12.819 -9.897 1.00 50.75 252 THR A C 1
ATOM 2004 O O . THR A 1 252 ? 22.368 13.257 -9.771 1.00 50.75 252 THR A O 1
ATOM 2007 N N . TRP A 1 253 ? 24.068 12.051 -8.959 1.00 41.69 253 TRP A N 1
ATOM 2008 C CA . TRP A 1 253 ? 23.361 11.676 -7.735 1.00 41.69 253 TRP A CA 1
ATOM 2009 C C . TRP A 1 253 ? 23.323 12.814 -6.715 1.00 41.69 253 TRP A C 1
ATOM 2011 O O . TRP A 1 253 ? 22.307 13.017 -6.055 1.00 41.69 253 TRP A O 1
ATOM 2021 N N . LYS A 1 254 ? 24.413 13.587 -6.622 1.00 45.72 254 LYS A N 1
ATOM 2022 C CA . LYS A 1 254 ? 24.459 14.779 -5.770 1.00 45.72 254 LYS A CA 1
ATOM 2023 C C . LYS A 1 254 ? 23.467 15.842 -6.229 1.00 45.72 254 LYS A C 1
ATOM 2025 O O . LYS A 1 254 ? 22.824 16.429 -5.376 1.00 45.72 254 LYS A O 1
ATOM 2030 N N . GLU A 1 255 ? 23.317 16.039 -7.538 1.00 46.97 255 GLU A N 1
ATOM 2031 C CA . GLU A 1 255 ? 22.387 17.034 -8.088 1.00 46.97 255 GLU A CA 1
ATOM 2032 C C . GLU A 1 255 ? 20.913 16.661 -7.849 1.00 46.97 255 GLU A C 1
ATOM 2034 O O . GLU A 1 255 ? 20.115 17.531 -7.509 1.00 46.97 255 GLU A O 1
ATOM 2039 N N . LEU A 1 256 ? 20.548 15.375 -7.929 1.00 42.03 256 LEU A N 1
ATOM 2040 C CA . LEU A 1 256 ? 19.177 14.911 -7.656 1.00 42.03 256 LEU A CA 1
ATOM 2041 C C . LEU A 1 256 ? 18.784 15.002 -6.174 1.00 42.03 256 LEU A C 1
ATOM 2043 O O . LEU A 1 256 ? 17.657 15.380 -5.875 1.00 42.03 256 LEU A O 1
ATOM 2047 N N . LEU A 1 257 ? 19.701 14.702 -5.248 1.00 41.56 257 LEU A N 1
ATOM 2048 C CA . LEU A 1 257 ? 19.441 14.823 -3.805 1.00 41.56 257 LEU A CA 1
ATOM 2049 C C . LEU A 1 257 ? 19.388 16.271 -3.303 1.00 41.56 257 LEU A C 1
ATOM 2051 O O . LEU A 1 257 ? 18.930 16.515 -2.193 1.00 41.56 257 LEU A O 1
ATOM 2055 N N . THR A 1 258 ? 19.871 17.231 -4.092 1.00 40.88 258 THR A N 1
ATOM 2056 C CA . THR A 1 258 ? 19.772 18.663 -3.777 1.00 40.88 258 THR A CA 1
ATOM 2057 C C . THR A 1 258 ? 18.504 19.329 -4.321 1.00 40.88 258 THR A C 1
ATOM 2059 O O . THR A 1 258 ? 18.298 20.508 -4.049 1.00 40.88 258 THR A O 1
ATOM 2062 N N . PHE A 1 259 ? 17.663 18.604 -5.071 1.00 32.88 259 PHE A N 1
ATOM 2063 C CA . PHE A 1 259 ? 16.415 19.116 -5.665 1.00 32.88 259 PHE A CA 1
ATOM 2064 C C . PHE A 1 259 ? 15.124 18.522 -5.062 1.00 32.88 259 PHE A C 1
ATOM 2066 O O . PHE A 1 259 ? 14.051 18.732 -5.626 1.00 32.88 259 PHE A O 1
ATOM 2073 N N . SER A 1 260 ? 15.205 17.825 -3.923 1.00 31.89 260 SER A N 1
ATOM 2074 C CA . SER A 1 260 ? 14.046 17.375 -3.131 1.00 31.89 260 SER A CA 1
ATOM 2075 C C . SER A 1 260 ? 13.822 18.244 -1.901 1.00 31.89 260 SER A C 1
ATOM 2077 O O . SER A 1 260 ? 14.804 18.376 -1.134 1.00 31.89 260 SER A O 1
#

Foldseek 3Di:
DDPDCQPQPVVVHPPPPDDDDDPDDDDAWDWDADPNFIWIWGQQAAVHRRWIWIDGLVQLEIEGALQELALDLSDAPSDDDADDLVSSLVSLVVNLVSQGQWYHYPYDDIQHGSVRCNVSSVLSSVLSVQLLVQLVVCVVVLDFLVRSLVRRADDPVQCPGSSGHPPRPDSSSSSVSSCCNVPNDDRPDPCPVDDDDLQVVVVVVQVVCPHDVSVVVVLVVCVVVVNCPPVVVSVVSCPPPDPVVVVSVVVVVVVVVVVD

pLDDT: mean 82.14, std 17.66, range [31.89, 98.69]

Secondary structure (DSSP, 8-state):
---STTTS-GGG----TT----S---SS-EEEEETTEEEEEEE--SSSTT-EEEEEGGGTEEEESSS-SS---SS-TT------HHHHHHHHHHHHHT--SEEEESSSPPEESHHHHHHHHHHHHHHHHHHHHHHHHHHHTT--HHHHHHH----GGGGSSTTTSSSS--HHHHHHHHHHHHH-S--S-GGGTSPPPHHHHHHHHHHHTTSHHHHHHHHHHHHHTT--TTGGGGHHHHTTS-HHHHHHHHHHHHHHHT--

Sequence (260 aa):
MGLGLAYRNPEHAPFTPGFVEPNKTFTEPLNVQIAGLQVHMSPAPSDADDSITIWFPDLGVCVNNLIWPVLFNVFAIRGEEYRDPRILLAGIDHILSLSPEVVIGTHGPPIVGAEFSENEITRYRDRIQFFWDQTVRGINKGMDLEQLTQFVQLPKSEEESYLTRQFYGLAEHHVGQIQNGLRGWFDGNPAKLFPDNPSDRAEKLVHGFGGVERTQAIAERHLQKGTFGGLLSYRASFWNTTTVLKKIIVLTWKELLTFS

Radius of gyration: 23.64 Å; chains: 1; bounding box: 54×40×64 Å